Protein AF-A0A069DQA1-F1 (afdb_monomer_lite)

Foldseek 3Di:
DALLVLLLLLLVCLVVLVVVLLVLLVVLPVLLVQLLVLLVQLVVLVPDDPDPPVCCVVPVCVSVVSNVVSVVSNVVSLVSLVVSLVVLVVSLVVLVVSLVSNVVNVVVDPDDDPDDDPDDADPPVVSNVLSVVSSVVSVVLSVQLVVLSVPDDSNDPVSSVSNVVSSVVSSDDDVSSVVSSVNSVVSVD

pLDDT: mean 88.31, std 10.93, range [47.88, 97.69]

Sequence (189 aa):
ENLEKAFWNYFNYLPHHVSKWNQSVKEGFPYLRAFKNQVNQYKLVKRKKWSDEMLLKKFPDVESKLLEKIILGIEQEMFALRRIQNILATLNRELFQKHEALTKCANNALTLEFTSKGTILPPVWQLIELAENSKNYYAASYFQLEVALCSLKYEDQLTVIEVENTILEISKTNNEIKDILALTAFCRE

Secondary structure (DSSP, 8-state):
--HHHHHHHHHHHHHHHHHHHHHHHHHHHHHHHHHHHHHHHHHHHHH-----HHHHHH-TTHHHHHHHHHHHHHHHHHHHHHHHHHHHHHHHHHHHHHHHHHHHHHHH-S------SS--PPPHHHHHHHHHHHHHHHHHHHHHHHHHHHH--TT-HHHHHHHHHHHHHHHS--HHHHHHHHHTGGGG-

Organism: NCBI:txid65343

Radius of gyration: 23.83 Å; chains: 1; bounding box: 58×24×76 Å

InterPro domains:
  IPR029159 Ribosome biogenesis protein C1orf109-like [PF15011] (2-184)

Structure (mmCIF, N/CA/C/O backbone):
data_AF-A0A069DQA1-F1
#
_entry.id   AF-A0A069DQA1-F1
#
loop_
_atom_site.group_PDB
_atom_site.id
_atom_site.type_symbol
_atom_site.label_atom_id
_atom_site.label_alt_id
_atom_site.label_comp_id
_atom_site.label_asym_id
_atom_site.label_entity_id
_atom_site.label_seq_id
_atom_site.pdbx_PDB_ins_code
_atom_site.Cartn_x
_atom_site.Cartn_y
_atom_site.Cartn_z
_atom_site.occupancy
_atom_site.B_iso_or_equiv
_atom_site.auth_seq_id
_atom_site.auth_comp_id
_atom_site.auth_asym_id
_atom_site.auth_atom_id
_atom_site.pdbx_PDB_model_num
ATOM 1 N N . GLU A 1 1 ? 21.815 -8.550 -21.632 1.00 57.44 1 GLU A N 1
ATOM 2 C CA . GLU A 1 1 ? 20.463 -8.073 -21.999 1.00 57.44 1 GLU A CA 1
ATOM 3 C C . GLU A 1 1 ? 20.613 -6.766 -22.771 1.00 57.44 1 GLU A C 1
ATOM 5 O O . GLU A 1 1 ? 21.562 -6.049 -22.488 1.00 57.44 1 GLU A O 1
ATOM 10 N N . ASN A 1 2 ? 19.771 -6.492 -23.775 1.00 81.44 2 ASN A N 1
ATOM 11 C CA . ASN A 1 2 ? 19.787 -5.212 -24.503 1.00 81.44 2 ASN A CA 1
ATOM 12 C C . ASN A 1 2 ? 18.891 -4.197 -23.767 1.00 81.44 2 ASN A C 1
ATOM 14 O O . ASN A 1 2 ? 17.834 -4.577 -23.260 1.00 81.44 2 ASN A O 1
ATOM 18 N N . LEU A 1 3 ? 19.304 -2.929 -23.723 1.00 84.38 3 LEU A N 1
ATOM 19 C CA . LEU A 1 3 ? 18.612 -1.820 -23.063 1.00 84.38 3 LEU A CA 1
ATOM 20 C C . LEU A 1 3 ? 17.151 -1.680 -23.514 1.00 84.38 3 LEU A C 1
ATOM 22 O O . LEU A 1 3 ? 16.267 -1.516 -22.679 1.00 84.38 3 LEU A O 1
ATOM 26 N N . GLU A 1 4 ? 16.883 -1.827 -24.811 1.00 85.69 4 GLU A N 1
ATOM 27 C CA . GLU A 1 4 ? 15.522 -1.810 -25.365 1.00 85.69 4 GLU A CA 1
ATOM 28 C C . GLU A 1 4 ? 14.619 -2.854 -24.691 1.00 85.69 4 GLU A C 1
ATOM 30 O O . GLU A 1 4 ? 13.557 -2.526 -24.165 1.00 85.69 4 GLU A O 1
ATOM 35 N N . LYS A 1 5 ? 15.092 -4.102 -24.587 1.00 88.31 5 LYS A N 1
ATOM 36 C CA . LYS A 1 5 ? 14.366 -5.182 -23.906 1.00 88.31 5 LYS A CA 1
ATOM 37 C C . LYS A 1 5 ? 14.137 -4.866 -22.427 1.00 88.31 5 LYS A C 1
ATOM 39 O O . LYS A 1 5 ? 13.094 -5.221 -21.884 1.00 88.31 5 LYS A O 1
ATOM 44 N N . ALA A 1 6 ? 15.090 -4.210 -21.767 1.00 90.75 6 ALA A N 1
ATOM 45 C CA . ALA A 1 6 ? 14.944 -3.820 -20.368 1.00 90.75 6 ALA A CA 1
ATOM 46 C C . ALA A 1 6 ? 13.855 -2.746 -20.182 1.00 90.75 6 ALA A C 1
ATOM 48 O O . ALA A 1 6 ? 13.036 -2.866 -19.269 1.00 90.75 6 ALA A O 1
ATOM 49 N N . PHE A 1 7 ? 13.775 -1.763 -21.085 1.00 91.06 7 PHE A N 1
ATOM 50 C CA . PHE A 1 7 ? 12.676 -0.793 -21.102 1.00 91.06 7 PHE A CA 1
ATOM 51 C C . PHE A 1 7 ? 11.326 -1.448 -21.359 1.00 91.06 7 PHE A C 1
ATOM 53 O O . PHE A 1 7 ? 10.375 -1.170 -20.632 1.00 91.06 7 PHE A O 1
ATOM 60 N N . TRP A 1 8 ? 11.245 -2.351 -22.336 1.00 90.69 8 TRP A N 1
ATOM 61 C CA . TRP A 1 8 ? 10.010 -3.078 -22.629 1.00 90.69 8 TRP A CA 1
ATOM 62 C C . TRP A 1 8 ? 9.567 -3.895 -21.417 1.00 90.69 8 TRP A C 1
ATOM 64 O O . TRP A 1 8 ? 8.417 -3.813 -20.999 1.00 90.69 8 TRP A O 1
ATOM 74 N N . ASN A 1 9 ? 10.490 -4.618 -20.780 1.00 93.25 9 ASN A N 1
ATOM 75 C CA . ASN A 1 9 ? 10.204 -5.395 -19.575 1.00 93.25 9 ASN A CA 1
ATOM 76 C C . ASN A 1 9 ? 9.670 -4.532 -18.420 1.00 93.25 9 ASN A C 1
ATOM 78 O O . ASN A 1 9 ? 8.798 -4.986 -17.676 1.00 93.25 9 ASN A O 1
ATOM 82 N N . TYR A 1 10 ? 10.199 -3.318 -18.246 1.00 95.81 10 TYR A N 1
ATOM 83 C CA . TYR A 1 10 ? 9.761 -2.396 -17.202 1.00 95.81 10 TYR A CA 1
ATOM 84 C C . TYR A 1 10 ? 8.402 -1.766 -17.536 1.00 95.81 10 TYR A C 1
ATOM 86 O O . TYR A 1 10 ? 7.444 -1.907 -16.775 1.00 95.81 10 TYR A O 1
ATOM 94 N N . PHE A 1 11 ? 8.287 -1.118 -18.697 1.00 94.69 11 PHE A N 1
ATOM 95 C CA . PHE A 1 11 ? 7.092 -0.363 -19.078 1.00 94.69 11 PHE A CA 1
ATOM 96 C C . PHE A 1 11 ? 5.907 -1.243 -19.489 1.00 94.69 11 PHE A C 1
ATOM 98 O O . PHE A 1 11 ? 4.769 -0.810 -19.329 1.00 94.69 11 PHE A O 1
ATOM 105 N N . ASN A 1 12 ? 6.123 -2.498 -19.896 1.00 93.88 12 ASN A N 1
ATOM 106 C CA . ASN A 1 12 ? 5.024 -3.464 -20.047 1.00 93.88 12 ASN A CA 1
ATOM 107 C C . ASN A 1 12 ? 4.504 -3.974 -18.708 1.00 93.88 12 ASN A C 1
ATOM 109 O O . ASN A 1 12 ? 3.330 -4.322 -18.591 1.00 93.88 12 ASN A O 1
ATOM 113 N N . TYR A 1 13 ? 5.353 -3.996 -17.681 1.00 95.88 13 TYR A N 1
ATOM 114 C CA . TYR A 1 13 ? 4.943 -4.391 -16.340 1.00 95.88 13 TYR A CA 1
ATOM 115 C C . TYR A 1 13 ? 4.260 -3.257 -15.567 1.00 95.88 13 TYR A C 1
ATOM 117 O O . TYR A 1 13 ? 3.324 -3.513 -14.810 1.00 95.88 13 TYR A O 1
ATOM 125 N N . LEU A 1 14 ? 4.683 -2.005 -15.757 1.00 96.06 14 LEU A N 1
ATOM 126 C CA . LEU A 1 14 ? 4.174 -0.860 -14.998 1.00 96.06 14 LEU A CA 1
ATOM 127 C C . LEU A 1 14 ? 2.626 -0.746 -14.980 1.00 96.06 14 LEU A C 1
ATOM 129 O O . LEU A 1 14 ? 2.075 -0.576 -13.893 1.00 96.06 14 LEU A O 1
ATOM 133 N N . PRO A 1 15 ? 1.880 -0.916 -16.093 1.00 95.25 15 PRO A N 1
ATOM 134 C CA . PRO A 1 15 ? 0.414 -0.918 -16.063 1.00 95.25 15 PRO A CA 1
ATOM 135 C C . PRO A 1 15 ? -0.177 -2.023 -15.180 1.00 95.25 15 PRO A C 1
ATOM 137 O O . PRO A 1 15 ? -1.164 -1.796 -14.477 1.00 95.25 15 PRO A O 1
ATOM 140 N N . HIS A 1 16 ? 0.425 -3.218 -15.196 1.00 95.50 16 HIS A N 1
ATOM 141 C CA . HIS A 1 16 ? 0.008 -4.322 -14.333 1.00 95.50 16 HIS A CA 1
ATOM 142 C C . HIS A 1 16 ? 0.227 -3.970 -12.860 1.00 95.50 16 HIS A C 1
ATOM 144 O O . HIS A 1 16 ? -0.687 -4.142 -12.050 1.00 95.50 16 HIS A O 1
ATOM 150 N N . HIS A 1 17 ? 1.395 -3.409 -12.533 1.00 96.31 17 HIS A N 1
ATOM 151 C CA . HIS A 1 17 ? 1.699 -2.911 -11.194 1.00 96.31 17 HIS A CA 1
ATOM 152 C C . HIS A 1 17 ? 0.654 -1.884 -10.735 1.00 96.31 17 HIS A C 1
ATOM 154 O O . HIS A 1 17 ? 0.043 -2.069 -9.685 1.00 96.31 17 HIS A O 1
ATOM 160 N N . VAL A 1 18 ? 0.376 -0.857 -11.548 1.00 95.75 18 VAL A N 1
ATOM 161 C CA . VAL A 1 18 ? -0.603 0.204 -11.241 1.00 95.75 18 VAL A CA 1
ATOM 162 C C . VAL A 1 18 ? -1.995 -0.382 -11.000 1.00 95.75 18 VAL A C 1
ATOM 164 O O . VAL A 1 18 ? -2.652 -0.065 -10.007 1.00 95.75 18 VAL A O 1
ATOM 167 N N . SER A 1 19 ? -2.447 -1.269 -11.889 1.00 95.06 19 SER A N 1
ATOM 168 C CA . SER A 1 19 ? -3.753 -1.920 -11.773 1.00 95.06 19 SER A CA 1
ATOM 169 C C . SER A 1 19 ? -3.857 -2.735 -10.485 1.00 95.06 19 SER A C 1
ATOM 171 O O . SER A 1 19 ? -4.839 -2.614 -9.747 1.00 95.06 19 SER A O 1
ATOM 173 N N . LYS A 1 20 ? -2.844 -3.560 -10.189 1.00 96.06 20 LYS A N 1
ATOM 174 C CA . LYS A 1 20 ? -2.861 -4.434 -9.015 1.00 96.06 20 LYS A CA 1
ATOM 175 C C . LYS A 1 20 ? -2.718 -3.650 -7.714 1.00 96.06 20 LYS A C 1
ATOM 177 O O . LYS A 1 20 ? -3.383 -3.996 -6.736 1.00 96.06 20 LYS A O 1
ATOM 182 N N . TRP A 1 21 ? -1.920 -2.585 -7.712 1.00 96.31 21 TRP A N 1
ATOM 183 C CA . TRP A 1 21 ? -1.804 -1.642 -6.602 1.00 96.31 21 TRP A CA 1
ATOM 184 C C . TRP A 1 21 ? -3.168 -1.042 -6.259 1.00 96.31 21 TRP A C 1
ATOM 186 O O . TRP A 1 21 ? -3.676 -1.233 -5.154 1.00 96.31 21 TRP A O 1
ATOM 196 N N . ASN A 1 22 ? -3.813 -0.405 -7.241 1.00 94.81 22 ASN A N 1
ATOM 197 C CA . ASN A 1 22 ? -5.113 0.241 -7.067 1.00 94.81 22 ASN A CA 1
ATOM 198 C C . ASN A 1 22 ? -6.190 -0.748 -6.606 1.00 94.81 22 ASN A C 1
ATOM 200 O O . ASN A 1 22 ? -6.985 -0.434 -5.719 1.00 94.81 22 ASN A O 1
ATOM 204 N N . GLN A 1 23 ? -6.207 -1.954 -7.181 1.00 95.25 23 GLN A N 1
ATOM 205 C CA . GLN A 1 23 ? -7.113 -3.014 -6.751 1.00 95.25 23 GLN A CA 1
ATOM 206 C C . GLN A 1 23 ? -6.879 -3.387 -5.281 1.00 95.25 23 GLN A C 1
ATOM 208 O O . GLN A 1 23 ? -7.833 -3.427 -4.508 1.00 95.25 23 GLN A O 1
ATOM 213 N N . SER A 1 24 ? -5.626 -3.622 -4.887 1.00 95.38 24 SER A N 1
ATOM 214 C CA . SER A 1 24 ? -5.281 -4.067 -3.530 1.00 95.38 24 SER A CA 1
ATOM 215 C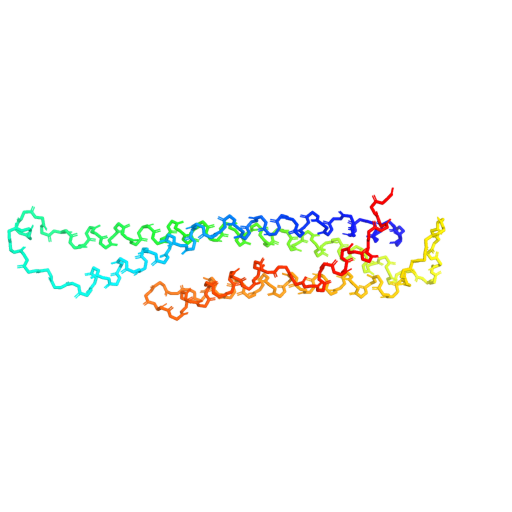 C . SER A 1 24 ? -5.606 -2.998 -2.482 1.00 95.38 24 SER A C 1
ATOM 217 O O . SER A 1 24 ? -6.151 -3.313 -1.427 1.00 95.38 24 SER A O 1
ATOM 219 N N . VAL A 1 25 ? -5.351 -1.721 -2.791 1.00 94.44 25 VAL A N 1
ATOM 220 C CA . VAL A 1 25 ? -5.757 -0.596 -1.932 1.00 94.44 25 VAL A CA 1
ATOM 221 C C . VAL A 1 25 ? -7.282 -0.525 -1.823 1.00 94.44 25 VAL A C 1
ATOM 223 O O . VAL A 1 25 ? -7.821 -0.374 -0.726 1.00 94.44 25 VAL A O 1
ATOM 226 N N . LYS A 1 26 ? -8.004 -0.707 -2.938 1.00 93.94 26 LYS A N 1
ATOM 227 C CA . LYS A 1 26 ? -9.473 -0.693 -2.948 1.00 93.94 26 LYS A CA 1
ATOM 228 C C . LYS A 1 26 ? -10.078 -1.824 -2.112 1.00 93.94 26 LYS A C 1
ATOM 230 O O . LYS A 1 26 ? -11.057 -1.600 -1.401 1.00 93.94 26 LYS A O 1
ATOM 235 N N . GLU A 1 27 ? -9.484 -3.012 -2.168 1.00 93.62 27 GLU A N 1
ATOM 236 C CA . GLU A 1 27 ? -9.843 -4.162 -1.327 1.00 93.62 27 GLU A CA 1
ATOM 237 C C . GLU A 1 27 ? -9.591 -3.899 0.170 1.00 93.62 27 GLU A C 1
ATOM 23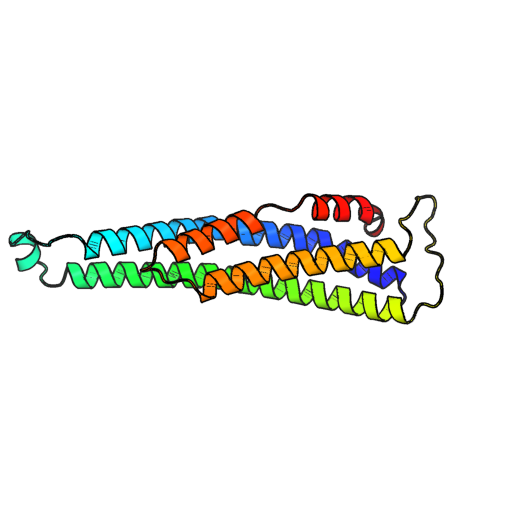9 O O . GLU A 1 27 ? -10.186 -4.565 1.013 1.00 93.62 27 GLU A O 1
ATOM 244 N N . GLY A 1 28 ? -8.775 -2.895 0.513 1.00 92.12 28 GLY A N 1
ATOM 245 C CA . GLY A 1 28 ? -8.509 -2.454 1.882 1.00 92.12 28 GLY A CA 1
ATOM 246 C C . GLY A 1 28 ? -9.578 -1.601 2.542 1.00 92.12 28 GLY A C 1
ATOM 247 O O . GLY A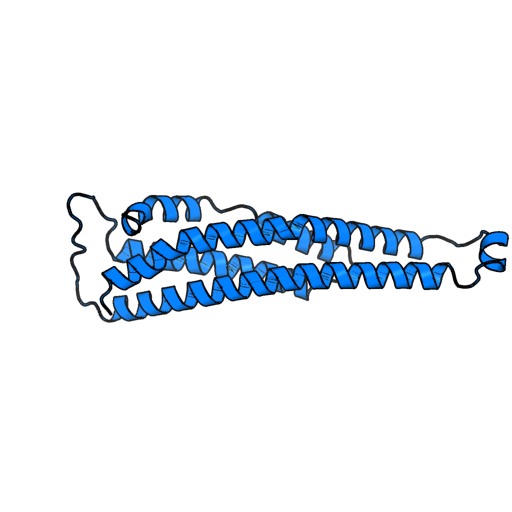 1 28 ? -9.712 -1.632 3.766 1.00 92.12 28 GLY A O 1
ATOM 248 N N . PHE A 1 29 ? -10.377 -0.868 1.765 1.00 92.94 29 PHE A N 1
ATOM 249 C CA . PHE A 1 29 ? -11.369 0.051 2.328 1.00 92.94 29 PHE A CA 1
ATOM 250 C C . PHE A 1 29 ? -12.408 -0.604 3.250 1.00 92.94 29 PHE A C 1
ATOM 252 O O . PHE A 1 29 ? -12.737 0.003 4.275 1.00 92.94 29 PHE A O 1
ATOM 259 N N . PRO A 1 30 ? -12.945 -1.804 2.950 1.00 94.31 30 PRO A N 1
ATOM 260 C CA . PRO A 1 30 ? -13.855 -2.489 3.862 1.00 94.31 30 PRO A CA 1
ATOM 261 C C . PRO A 1 30 ? -13.228 -2.755 5.234 1.00 94.31 30 PRO A C 1
ATOM 263 O O . PRO A 1 30 ? -13.861 -2.452 6.245 1.00 94.31 30 PRO A O 1
ATOM 266 N N . TYR A 1 31 ? -11.979 -3.231 5.269 1.00 93.88 31 TYR A N 1
ATOM 267 C CA . TYR A 1 31 ? -11.256 -3.524 6.511 1.00 93.88 31 TYR A CA 1
ATOM 268 C C . TYR A 1 31 ? -10.944 -2.250 7.298 1.00 93.88 31 TYR A C 1
ATOM 270 O O . TYR A 1 31 ? -11.148 -2.196 8.505 1.00 93.88 31 TYR A O 1
ATOM 278 N N . LEU A 1 32 ? -10.555 -1.168 6.616 1.00 92.12 32 LEU A N 1
ATOM 279 C CA . LEU A 1 32 ? -10.364 0.138 7.254 1.00 92.12 32 LEU A CA 1
ATOM 280 C C . LEU A 1 32 ? -11.661 0.651 7.904 1.00 92.12 32 LEU A C 1
ATOM 282 O O . LEU A 1 32 ? -11.654 1.146 9.034 1.00 92.12 32 LEU A O 1
ATOM 286 N N . ARG A 1 33 ? -12.799 0.519 7.210 1.00 93.81 33 ARG A N 1
ATOM 287 C CA . ARG A 1 33 ? -14.109 0.915 7.745 1.00 93.81 33 ARG A CA 1
ATOM 288 C C . ARG A 1 33 ? -14.501 0.062 8.952 1.00 93.81 33 ARG A C 1
ATOM 290 O O . ARG A 1 33 ? -14.978 0.606 9.949 1.00 93.81 33 ARG A O 1
ATOM 297 N N . ALA A 1 34 ? -14.311 -1.251 8.865 1.00 94.38 34 ALA A N 1
ATOM 298 C CA . ALA A 1 34 ? -14.595 -2.175 9.954 1.00 94.38 34 ALA A CA 1
ATOM 299 C C . ALA A 1 34 ? -13.700 -1.894 11.170 1.00 94.38 34 ALA A C 1
ATOM 301 O O . ALA A 1 34 ? -14.216 -1.738 12.275 1.00 94.38 34 ALA A O 1
ATOM 302 N N . PHE A 1 35 ? -12.400 -1.685 10.956 1.00 93.50 35 PHE A N 1
ATOM 303 C CA . PHE A 1 35 ? -11.445 -1.286 11.986 1.00 93.50 35 PHE A CA 1
ATOM 304 C C . PHE A 1 35 ? -11.898 -0.013 12.715 1.00 93.50 35 PHE A C 1
ATOM 306 O O . PHE A 1 35 ? -12.002 -0.001 13.941 1.00 93.50 35 PHE A O 1
ATOM 313 N N . LYS A 1 36 ? -12.272 1.042 11.976 1.00 92.88 36 LYS A N 1
ATOM 314 C CA . LYS A 1 36 ? -12.807 2.285 12.562 1.00 92.88 36 LYS A CA 1
ATOM 315 C C . LYS A 1 36 ? -14.053 2.040 13.413 1.00 92.88 36 LYS A C 1
ATOM 317 O O . LYS A 1 36 ? -14.190 2.617 14.493 1.00 92.88 36 LYS A O 1
ATOM 322 N N . ASN A 1 37 ? -14.958 1.183 12.946 1.00 94.19 37 ASN A N 1
ATOM 323 C CA . ASN A 1 37 ? -16.152 0.826 13.705 1.00 94.19 37 ASN A CA 1
ATOM 324 C C . ASN A 1 37 ? -15.796 0.105 15.009 1.00 94.19 37 ASN A C 1
ATOM 326 O O . ASN A 1 37 ? -16.347 0.458 16.050 1.00 94.19 37 ASN A O 1
ATOM 330 N N . GLN A 1 38 ? -14.857 -0.842 14.975 1.00 94.81 38 GLN A N 1
ATOM 331 C CA . GLN A 1 38 ? -14.391 -1.553 16.168 1.00 94.81 38 GLN A CA 1
ATOM 332 C C . GLN A 1 38 ? -13.723 -0.600 17.170 1.00 94.81 38 GLN A C 1
ATOM 334 O O . GLN A 1 38 ? -14.055 -0.613 18.353 1.00 94.81 38 GLN A O 1
ATOM 339 N N . VAL A 1 39 ? -12.870 0.315 16.699 1.00 93.44 39 VAL A N 1
ATOM 340 C CA . VAL A 1 39 ? -12.255 1.364 17.534 1.00 93.44 39 VAL A CA 1
ATOM 341 C C . VAL A 1 39 ? -13.310 2.239 18.216 1.00 93.44 39 VAL A C 1
ATOM 343 O O . VAL A 1 39 ? -13.203 2.555 19.404 1.00 93.44 39 VAL A O 1
ATOM 346 N N . ASN A 1 40 ? -14.354 2.631 17.486 1.00 92.25 40 ASN A N 1
ATOM 347 C CA . ASN A 1 40 ? -15.442 3.422 18.054 1.00 92.25 40 ASN A CA 1
ATOM 348 C C . ASN A 1 40 ? -16.229 2.629 19.105 1.00 92.25 40 ASN A C 1
ATOM 350 O O . ASN A 1 40 ? -16.531 3.170 20.169 1.00 92.25 40 ASN A O 1
ATOM 354 N N . GLN A 1 41 ? -16.518 1.351 18.847 1.00 92.75 41 GLN A N 1
ATOM 355 C CA . GLN A 1 41 ? -17.169 0.469 19.820 1.00 92.75 41 GLN A CA 1
ATOM 356 C C . GLN A 1 41 ? -16.324 0.314 21.086 1.00 92.75 41 GLN A C 1
ATOM 358 O O . GLN A 1 41 ? -16.857 0.469 22.182 1.00 92.75 41 GLN A O 1
ATOM 363 N N . TYR A 1 42 ? -15.011 0.114 20.948 1.00 93.12 42 TYR A N 1
ATOM 364 C CA . TYR A 1 42 ? -14.083 0.024 22.077 1.00 93.12 42 TYR A CA 1
ATOM 365 C C . TYR A 1 42 ? -14.174 1.266 22.972 1.00 93.12 42 TYR A C 1
ATOM 367 O O . TYR A 1 42 ? -14.382 1.164 24.183 1.00 93.12 42 TYR A O 1
ATOM 375 N N . LYS A 1 43 ? -14.115 2.460 22.367 1.00 90.25 43 LYS A N 1
ATOM 376 C CA . LYS A 1 43 ? -14.236 3.738 23.088 1.00 90.25 43 LYS A CA 1
ATOM 377 C C . LYS A 1 43 ? -15.587 3.895 23.782 1.00 90.25 43 LYS A C 1
ATOM 379 O O . LYS A 1 43 ? -15.634 4.392 24.906 1.00 90.25 43 LYS A O 1
ATOM 384 N N . LEU A 1 44 ? -16.680 3.507 23.124 1.00 90.12 44 LEU A N 1
ATOM 385 C CA . LEU A 1 44 ? -18.027 3.596 23.691 1.00 90.12 44 LEU A CA 1
ATOM 386 C C . LEU A 1 44 ? -18.191 2.669 24.893 1.00 90.12 44 LEU A C 1
ATOM 388 O O . LEU A 1 44 ? -18.717 3.098 25.919 1.00 90.12 44 LEU A O 1
ATOM 392 N N . VAL A 1 45 ? -17.707 1.432 24.783 1.00 89.75 45 VAL A N 1
ATOM 393 C CA . VAL A 1 45 ? -17.770 0.449 25.865 1.00 89.75 45 VAL A CA 1
ATOM 394 C C . VAL A 1 45 ? -16.939 0.904 27.061 1.00 89.75 45 VAL A C 1
ATOM 396 O O . VAL A 1 45 ? -17.477 0.948 28.161 1.00 89.75 45 VAL A O 1
ATOM 399 N N . LYS A 1 46 ? -15.696 1.360 26.850 1.00 86.94 46 LYS A N 1
ATOM 400 C CA . LYS A 1 46 ? -14.844 1.868 27.942 1.00 86.94 46 LYS A CA 1
ATOM 401 C C . LYS A 1 46 ? -15.402 3.101 28.656 1.00 86.94 46 LYS A C 1
ATOM 403 O O . LYS A 1 46 ? -15.105 3.320 29.824 1.00 86.94 46 LYS A O 1
ATOM 408 N N . ARG A 1 47 ? -16.143 3.962 27.952 1.00 86.19 47 ARG A N 1
ATOM 409 C CA . ARG A 1 47 ? -16.721 5.187 28.538 1.00 86.19 47 ARG A CA 1
ATOM 410 C C . ARG A 1 47 ? -18.045 4.934 29.250 1.00 86.19 47 ARG A C 1
ATOM 412 O O . ARG A 1 47 ? -18.476 5.776 30.040 1.00 86.19 47 ARG A O 1
ATOM 419 N N . LYS A 1 48 ? -18.725 3.830 28.939 1.00 84.50 48 LYS A N 1
ATOM 420 C CA . LYS A 1 48 ? -20.041 3.538 29.494 1.00 84.50 48 LYS A CA 1
ATOM 421 C C . LYS A 1 48 ? -19.904 3.161 30.965 1.00 84.50 48 LYS A C 1
ATOM 423 O O . LYS A 1 48 ? -19.187 2.236 31.318 1.00 84.50 48 LYS A O 1
ATOM 428 N N . LYS A 1 49 ? -20.651 3.854 31.826 1.00 78.38 49 LYS A N 1
ATOM 429 C CA . LYS A 1 49 ? -20.874 3.392 33.197 1.00 78.38 49 LYS A CA 1
ATOM 430 C C . LYS A 1 49 ? -21.907 2.272 33.156 1.00 78.38 49 LYS A C 1
ATOM 432 O O . LYS A 1 49 ? -23.060 2.503 32.789 1.00 78.38 49 LYS A O 1
ATOM 437 N N . TRP A 1 50 ? -21.486 1.061 33.490 1.00 78.81 50 TRP A N 1
ATOM 438 C CA . TRP A 1 50 ? -22.363 -0.096 33.599 1.00 78.81 50 TRP A CA 1
ATOM 439 C C . TRP A 1 50 ? -23.105 -0.019 34.935 1.00 78.81 50 TRP A C 1
ATOM 441 O O . TRP A 1 50 ? -22.538 -0.307 35.980 1.00 78.81 50 TRP A O 1
ATOM 451 N N . SER A 1 51 ? -24.349 0.458 34.909 1.00 75.50 51 SER A N 1
ATOM 452 C CA . SER A 1 51 ? -25.163 0.681 36.117 1.00 75.50 51 SER A CA 1
ATOM 453 C C . SER A 1 51 ? -26.448 -0.148 36.155 1.00 75.50 51 SER A C 1
ATOM 455 O O . SER A 1 51 ? -27.250 0.012 37.068 1.00 75.50 51 SER A O 1
ATOM 457 N N . ASP A 1 52 ? -26.682 -0.999 35.154 1.00 81.69 52 ASP A N 1
ATOM 458 C CA . ASP A 1 52 ? -27.834 -1.899 35.139 1.00 81.69 52 ASP A CA 1
ATOM 459 C C . ASP A 1 52 ? -27.547 -3.100 36.050 1.00 81.69 52 ASP A C 1
ATOM 461 O O . ASP A 1 52 ? -26.884 -4.063 35.658 1.00 81.69 52 ASP A O 1
ATOM 465 N N . GLU A 1 53 ? -28.020 -3.014 37.295 1.00 75.12 53 GLU A N 1
ATOM 466 C CA . GLU A 1 53 ? -27.820 -4.045 38.317 1.00 75.12 53 GLU A CA 1
ATOM 467 C C . GLU A 1 53 ? -28.425 -5.397 37.923 1.00 75.12 53 GLU A C 1
ATOM 469 O O . GLU A 1 53 ? -27.860 -6.438 38.259 1.00 75.12 53 GLU A O 1
ATOM 474 N N . MET A 1 54 ? -29.543 -5.418 37.184 1.00 72.31 54 MET A N 1
ATOM 475 C CA . MET A 1 54 ? -30.141 -6.675 36.725 1.00 72.31 54 MET A CA 1
ATOM 476 C C . MET A 1 54 ? -29.281 -7.341 35.652 1.00 72.31 54 MET A C 1
ATOM 478 O O . MET A 1 54 ? -29.075 -8.559 35.698 1.00 72.31 54 MET A O 1
ATOM 482 N N . LEU A 1 55 ? -28.748 -6.555 34.714 1.00 81.25 55 LEU A N 1
ATOM 483 C CA . LEU A 1 55 ? -27.823 -7.045 33.698 1.00 81.25 55 LEU A CA 1
ATOM 484 C C . LEU A 1 55 ? -26.532 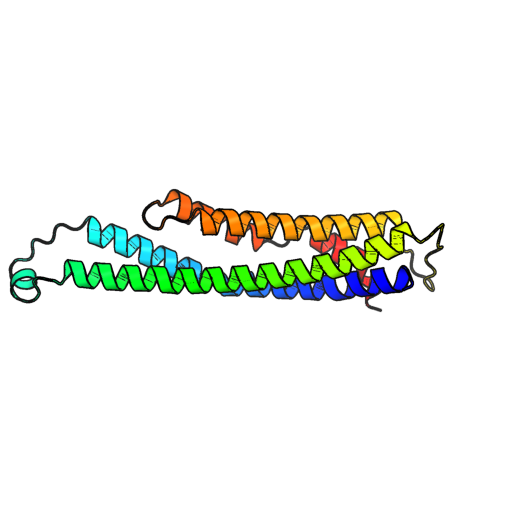-7.567 34.336 1.00 81.25 55 LEU A C 1
ATOM 486 O O . LEU A 1 55 ? -26.118 -8.681 34.029 1.00 81.25 55 LEU A O 1
ATOM 490 N N . LEU A 1 56 ? -25.933 -6.801 35.251 1.00 84.12 56 LEU A N 1
ATOM 491 C CA . LEU A 1 56 ? -24.673 -7.158 35.908 1.00 84.12 56 LEU A CA 1
ATOM 492 C C . LEU A 1 56 ? -24.818 -8.350 36.857 1.00 84.12 56 LEU A C 1
ATOM 494 O O . LEU A 1 56 ? -23.914 -9.174 36.951 1.00 84.12 56 LEU A O 1
ATOM 498 N N . LYS A 1 57 ? -25.972 -8.512 37.512 1.00 84.62 57 LYS A N 1
ATOM 499 C CA . LYS A 1 57 ? -26.249 -9.702 38.328 1.00 84.62 57 LYS A CA 1
ATOM 500 C C . LYS A 1 57 ? -26.362 -10.969 37.479 1.00 84.62 57 LYS A C 1
ATOM 502 O O . LYS A 1 57 ? -25.961 -12.041 37.925 1.00 84.62 57 LYS A O 1
ATOM 507 N N . LYS A 1 58 ? -26.927 -10.865 36.271 1.00 88.94 58 LYS A N 1
ATOM 508 C CA . LYS A 1 58 ? -27.108 -12.003 35.355 1.00 88.94 58 LYS A CA 1
ATOM 509 C C . LYS A 1 58 ? -25.855 -12.299 34.523 1.00 88.94 58 LYS A C 1
ATOM 511 O O . LYS A 1 58 ? -25.607 -13.456 34.196 1.00 88.94 58 LYS A O 1
ATOM 516 N N . PHE A 1 59 ? -25.079 -11.268 34.200 1.00 88.25 59 PHE A N 1
ATOM 517 C CA . PHE A 1 59 ? -23.873 -11.327 33.378 1.00 88.25 59 PHE A CA 1
ATOM 518 C C . PHE A 1 59 ? -22.773 -10.448 33.997 1.00 88.25 59 PHE A C 1
ATOM 520 O O . PHE A 1 59 ? -22.524 -9.337 33.521 1.00 88.25 59 PHE A O 1
ATOM 527 N N . PRO A 1 60 ? -22.110 -10.926 35.063 1.00 86.44 60 PRO A N 1
ATOM 528 C CA . PRO A 1 60 ? -21.128 -10.133 35.808 1.00 86.44 60 PRO A CA 1
ATOM 529 C C . PRO A 1 60 ? -19.879 -9.777 34.991 1.00 86.44 60 PRO A C 1
ATOM 531 O O . PRO A 1 60 ? -19.179 -8.826 35.316 1.00 86.44 60 PRO A O 1
ATOM 534 N N . ASP A 1 61 ? -19.610 -10.512 33.913 1.00 90.12 61 ASP A N 1
ATOM 535 C CA . ASP A 1 61 ? -18.450 -10.354 33.037 1.00 90.12 61 ASP A CA 1
ATOM 536 C C . ASP A 1 61 ? -18.791 -9.736 31.669 1.00 90.12 61 ASP A C 1
ATOM 538 O O . ASP A 1 61 ? -17.957 -9.748 30.761 1.00 90.12 61 ASP A O 1
ATOM 542 N N . VAL A 1 62 ? -20.001 -9.183 31.509 1.00 89.06 62 VAL A N 1
ATOM 543 C CA . VAL A 1 62 ? -20.497 -8.661 30.223 1.00 89.06 62 VAL A CA 1
ATOM 544 C C . VAL A 1 62 ? -19.585 -7.591 29.623 1.00 89.06 62 VAL A C 1
ATOM 546 O O . VAL A 1 62 ? -19.339 -7.608 28.419 1.00 89.06 62 VAL A O 1
ATOM 549 N N . GLU A 1 63 ? -19.053 -6.691 30.451 1.00 88.75 63 GLU A N 1
ATOM 550 C CA . GLU A 1 63 ? -18.140 -5.638 30.008 1.00 88.75 63 GLU A CA 1
ATOM 551 C C . GLU A 1 63 ? -16.828 -6.232 29.490 1.00 88.75 63 GLU A C 1
ATOM 553 O O . GLU A 1 63 ? -16.427 -5.944 28.363 1.00 88.75 63 GLU A O 1
ATOM 558 N N . SER A 1 64 ? -16.200 -7.102 30.286 1.00 89.69 64 SER A N 1
ATOM 559 C CA . SER A 1 64 ? -14.930 -7.745 29.940 1.00 89.69 64 SER A CA 1
ATOM 560 C C . SER A 1 64 ? -15.049 -8.554 28.646 1.00 89.69 64 SER A C 1
ATOM 562 O O . SER A 1 64 ? -14.287 -8.339 27.706 1.00 89.69 64 SER A O 1
ATOM 564 N N . LYS A 1 65 ? -16.082 -9.402 28.538 1.00 92.50 65 LYS A N 1
ATOM 565 C CA . LYS A 1 65 ? -16.337 -10.213 27.337 1.00 92.50 65 LYS A CA 1
ATOM 566 C C . LYS A 1 65 ? -16.632 -9.368 26.101 1.00 92.50 65 LYS A C 1
ATOM 568 O O . LYS A 1 65 ? -16.254 -9.737 24.990 1.00 92.50 65 LYS A O 1
ATOM 573 N N . LEU A 1 66 ? -17.332 -8.244 26.266 1.00 92.31 66 LEU A N 1
ATOM 574 C CA . LEU A 1 66 ? -17.613 -7.338 25.157 1.00 92.31 66 LEU A CA 1
ATOM 575 C C . LEU A 1 66 ? -16.338 -6.635 24.682 1.00 92.31 66 LEU A C 1
ATOM 577 O O . LEU A 1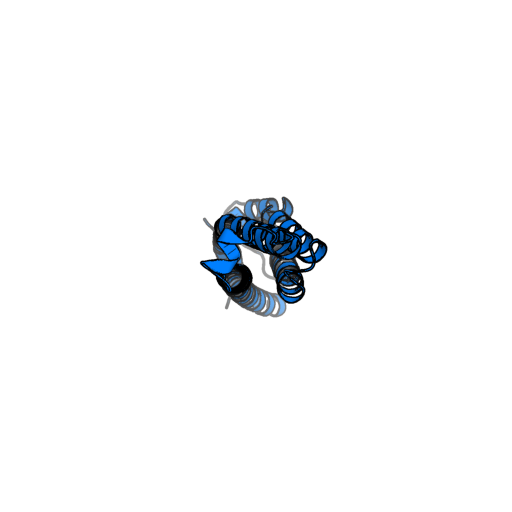 66 ? -16.107 -6.563 23.477 1.00 92.31 66 LEU A O 1
ATOM 581 N N . LEU A 1 67 ? -15.506 -6.157 25.611 1.00 93.00 67 LEU A N 1
ATOM 582 C CA . LEU A 1 67 ? -14.209 -5.559 25.297 1.00 93.00 67 LEU A CA 1
ATOM 583 C C . LEU A 1 67 ? -13.294 -6.555 24.586 1.00 93.00 67 LEU A C 1
ATOM 585 O O . LEU A 1 67 ? -12.742 -6.219 23.543 1.00 93.00 67 LEU A O 1
ATOM 589 N N . GLU A 1 68 ? -13.190 -7.780 25.097 1.00 95.06 68 GLU A N 1
ATOM 590 C CA . GLU A 1 68 ? -12.396 -8.848 24.488 1.00 95.06 68 GLU A CA 1
ATOM 591 C C . GLU A 1 68 ? -12.845 -9.126 23.048 1.00 95.06 68 GLU A C 1
ATOM 593 O O . GLU A 1 68 ? -12.032 -9.127 22.125 1.00 95.06 68 GLU A O 1
ATOM 598 N N . LYS A 1 69 ? -14.157 -9.259 22.819 1.00 96.12 69 LYS A N 1
ATOM 599 C CA . LYS A 1 69 ? -14.707 -9.458 21.473 1.00 96.12 69 LYS A CA 1
ATOM 600 C C . LYS A 1 69 ? -14.366 -8.309 20.521 1.00 96.12 69 LYS A C 1
ATOM 602 O O . LYS A 1 69 ? -14.084 -8.555 19.349 1.00 96.12 69 LYS A O 1
ATOM 607 N N . ILE A 1 70 ? -14.416 -7.067 21.002 1.00 95.62 70 ILE A N 1
ATOM 608 C CA . ILE A 1 70 ? -14.064 -5.894 20.197 1.00 95.62 70 ILE A CA 1
ATOM 609 C C . ILE A 1 70 ? -12.567 -5.900 19.876 1.00 95.62 70 ILE A C 1
ATOM 611 O O . ILE A 1 70 ? -12.208 -5.681 18.723 1.00 95.62 70 ILE A O 1
ATOM 615 N N . ILE A 1 71 ? -11.702 -6.193 20.853 1.00 94.69 71 ILE A N 1
ATOM 616 C CA . ILE A 1 71 ? -10.246 -6.274 20.658 1.00 94.69 71 ILE A CA 1
ATOM 617 C C . ILE A 1 71 ? -9.902 -7.338 19.611 1.00 94.69 71 ILE A C 1
ATOM 619 O O . ILE A 1 71 ? -9.185 -7.036 18.662 1.00 94.69 71 ILE A O 1
ATOM 623 N N . LEU A 1 72 ? -10.490 -8.533 19.704 1.00 96.25 72 LEU A N 1
ATOM 624 C CA . LEU A 1 72 ? -10.319 -9.579 18.689 1.00 96.25 72 LEU A CA 1
ATOM 625 C C . LEU A 1 72 ? -10.765 -9.104 17.298 1.00 96.25 72 LEU A C 1
ATOM 627 O O . LEU A 1 72 ? -10.114 -9.400 16.298 1.00 96.25 72 LEU A O 1
ATOM 631 N N . GLY A 1 73 ? -11.854 -8.334 17.224 1.00 96.69 73 GLY A N 1
ATOM 632 C CA . GLY A 1 73 ? -12.284 -7.685 15.988 1.00 96.69 73 GLY A CA 1
ATOM 633 C C . GLY A 1 73 ? -11.234 -6.710 15.449 1.00 96.69 73 GLY A C 1
ATOM 634 O O . GLY A 1 73 ? -10.883 -6.781 14.277 1.00 96.69 73 GLY A O 1
ATOM 635 N N . ILE A 1 74 ? -10.684 -5.833 16.295 1.00 94.75 74 ILE A N 1
ATOM 636 C CA . ILE A 1 74 ? -9.607 -4.898 15.924 1.00 94.75 74 ILE A CA 1
ATOM 637 C C . ILE A 1 74 ? -8.401 -5.659 15.356 1.00 94.75 74 ILE A C 1
ATOM 639 O O . ILE A 1 74 ? -7.892 -5.292 14.297 1.00 94.75 74 ILE A O 1
ATOM 643 N N . GLU A 1 75 ? -7.968 -6.728 16.023 1.00 94.31 75 GLU A N 1
ATOM 644 C CA . GLU A 1 75 ? -6.832 -7.552 15.596 1.00 94.31 75 GLU A CA 1
ATOM 645 C C . GLU A 1 75 ? -7.071 -8.216 14.235 1.00 94.31 75 GLU A C 1
ATOM 647 O O . GLU A 1 75 ? -6.180 -8.211 13.382 1.00 94.31 75 GLU A O 1
ATOM 652 N N . GLN A 1 76 ? -8.280 -8.732 13.993 1.00 96.19 76 GLN A N 1
ATOM 653 C CA . GLN A 1 76 ? -8.661 -9.324 12.706 1.00 96.19 76 GLN A CA 1
ATOM 654 C C . GLN A 1 76 ? -8.592 -8.305 11.564 1.00 96.19 76 GLN A C 1
ATOM 656 O O . GLN A 1 76 ? -8.015 -8.591 10.510 1.00 96.19 76 GLN A O 1
ATOM 661 N N . GLU A 1 77 ? -9.127 -7.101 11.774 1.00 95.00 77 GLU A N 1
ATOM 662 C CA . GLU A 1 77 ? -9.084 -6.048 10.757 1.00 95.00 77 GLU A CA 1
ATOM 663 C C . GLU A 1 77 ? -7.649 -5.546 10.523 1.00 95.00 77 GLU A C 1
ATOM 665 O O . GLU A 1 77 ? -7.233 -5.344 9.379 1.00 95.00 77 GLU A O 1
ATOM 670 N N . MET A 1 78 ? -6.840 -5.417 11.583 1.00 92.56 78 MET A N 1
ATOM 671 C CA . MET A 1 78 ? -5.415 -5.088 11.461 1.00 92.56 78 MET A CA 1
ATOM 672 C C . MET A 1 78 ? -4.640 -6.148 10.680 1.00 92.56 78 MET A C 1
ATOM 674 O O . MET A 1 78 ? -3.788 -5.810 9.855 1.00 92.56 78 MET A O 1
ATOM 678 N N . PHE A 1 79 ? -4.928 -7.428 10.914 1.00 94.44 79 PHE A N 1
ATOM 679 C CA . PHE A 1 79 ? -4.316 -8.520 10.168 1.00 94.44 79 PHE A CA 1
ATOM 680 C C . PHE A 1 79 ? -4.652 -8.431 8.673 1.00 94.44 79 PHE A C 1
ATOM 682 O O . PHE A 1 79 ? -3.769 -8.578 7.824 1.00 94.44 79 PHE A O 1
ATOM 689 N N . ALA A 1 80 ? -5.905 -8.115 8.335 1.00 94.25 80 ALA A N 1
ATOM 690 C CA . ALA A 1 80 ? -6.320 -7.912 6.952 1.00 94.25 80 ALA A CA 1
ATOM 691 C C . ALA A 1 80 ? -5.612 -6.712 6.291 1.00 94.25 80 ALA A C 1
ATOM 693 O O . ALA A 1 80 ? -5.144 -6.830 5.155 1.00 94.25 80 ALA A O 1
ATOM 694 N N . LEU A 1 81 ? -5.455 -5.591 7.006 1.00 93.25 81 LEU A N 1
ATOM 695 C CA . LEU A 1 81 ? -4.701 -4.424 6.528 1.00 93.25 81 LEU A CA 1
ATOM 696 C C . LEU A 1 81 ? -3.215 -4.749 6.300 1.00 93.25 81 LEU A C 1
ATOM 698 O O . LEU A 1 81 ? -2.661 -4.402 5.257 1.00 93.25 81 LEU A O 1
ATOM 702 N N . ARG A 1 82 ? -2.579 -5.496 7.213 1.00 93.94 82 ARG A N 1
ATOM 703 C CA . ARG A 1 82 ? -1.193 -5.974 7.043 1.00 93.94 82 ARG A CA 1
ATOM 704 C C . ARG A 1 82 ? -1.040 -6.916 5.853 1.00 93.94 82 ARG A C 1
ATOM 706 O O . ARG A 1 82 ? -0.026 -6.883 5.161 1.00 93.94 82 ARG A O 1
ATOM 713 N N . ARG A 1 83 ? -2.050 -7.739 5.558 1.00 94.81 83 ARG A N 1
ATOM 714 C CA . ARG A 1 83 ? -2.041 -8.578 4.351 1.00 94.81 83 ARG A CA 1
ATOM 715 C C . ARG A 1 83 ? -1.971 -7.726 3.083 1.00 94.81 83 ARG A C 1
ATOM 717 O O . ARG A 1 83 ? -1.223 -8.069 2.174 1.00 94.81 83 ARG A O 1
ATOM 724 N N . ILE A 1 84 ? -2.708 -6.617 3.032 1.00 94.06 84 ILE A N 1
ATOM 725 C CA . ILE A 1 84 ? -2.655 -5.680 1.901 1.00 94.06 84 ILE A CA 1
ATOM 726 C C . ILE A 1 84 ? -1.280 -5.027 1.816 1.00 94.06 84 ILE A C 1
ATOM 728 O O . ILE A 1 84 ? -0.680 -5.038 0.746 1.00 94.06 84 ILE A O 1
ATOM 732 N N . GLN A 1 85 ? -0.735 -4.555 2.939 1.00 94.88 85 GLN A N 1
ATOM 733 C CA . GLN A 1 85 ? 0.629 -4.024 2.997 1.00 94.88 85 GLN A CA 1
ATOM 734 C C . GLN A 1 85 ? 1.655 -5.015 2.420 1.00 94.88 85 GLN A C 1
ATOM 736 O O . GLN A 1 85 ? 2.472 -4.629 1.590 1.00 94.88 85 GLN A O 1
ATOM 741 N N . ASN A 1 86 ? 1.577 -6.301 2.776 1.00 96.25 86 ASN A N 1
ATOM 742 C CA . ASN A 1 86 ? 2.478 -7.336 2.254 1.00 96.25 86 ASN A CA 1
ATOM 743 C C . ASN A 1 86 ? 2.347 -7.544 0.734 1.00 96.25 86 ASN A C 1
ATOM 745 O O . ASN A 1 86 ? 3.341 -7.793 0.044 1.00 96.25 86 ASN A O 1
ATOM 749 N N . ILE A 1 87 ? 1.129 -7.433 0.195 1.00 96.50 87 ILE A N 1
ATOM 750 C CA . ILE A 1 87 ? 0.895 -7.477 -1.255 1.00 96.50 87 ILE A CA 1
ATOM 751 C C . ILE A 1 87 ? 1.587 -6.284 -1.924 1.00 96.50 87 ILE A C 1
ATOM 753 O O . ILE A 1 87 ? 2.322 -6.472 -2.893 1.00 96.50 87 ILE A O 1
ATOM 757 N N . LEU A 1 88 ? 1.418 -5.076 -1.380 1.00 96.56 88 LEU A N 1
ATOM 758 C CA . LEU A 1 88 ? 2.055 -3.865 -1.906 1.00 96.56 88 LEU A CA 1
ATOM 759 C C . LEU A 1 88 ? 3.588 -3.926 -1.807 1.00 96.56 88 LEU A C 1
ATOM 761 O O . LEU A 1 88 ? 4.276 -3.568 -2.760 1.00 96.56 88 LEU A O 1
ATOM 765 N N . ALA A 1 89 ? 4.131 -4.472 -0.715 1.00 96.88 89 ALA A N 1
ATOM 766 C CA . ALA A 1 89 ? 5.567 -4.712 -0.559 1.00 96.88 89 ALA A CA 1
ATOM 767 C C . ALA A 1 89 ? 6.113 -5.629 -1.667 1.00 96.88 89 ALA A C 1
ATOM 769 O O . ALA A 1 89 ? 7.170 -5.375 -2.246 1.00 96.88 89 ALA A O 1
ATOM 770 N N . THR A 1 90 ? 5.366 -6.688 -1.995 1.00 97.69 90 THR A N 1
ATOM 771 C CA . THR A 1 90 ? 5.731 -7.631 -3.060 1.00 97.69 90 THR A CA 1
ATOM 772 C C . THR A 1 90 ? 5.724 -6.950 -4.428 1.00 97.69 90 THR A C 1
ATOM 774 O O . THR A 1 90 ? 6.683 -7.104 -5.186 1.00 97.69 90 THR A O 1
ATOM 777 N N . LEU A 1 91 ? 4.689 -6.152 -4.718 1.00 96.88 91 LEU A N 1
ATOM 778 C CA . LEU A 1 91 ? 4.592 -5.369 -5.954 1.00 96.88 91 LEU A CA 1
ATOM 779 C C . LEU A 1 91 ? 5.758 -4.387 -6.104 1.00 96.88 91 LEU A C 1
ATOM 781 O O . LEU A 1 91 ? 6.323 -4.277 -7.195 1.00 96.88 91 LEU A O 1
ATOM 785 N N . ASN A 1 92 ? 6.136 -3.708 -5.017 1.00 96.31 92 ASN A N 1
ATOM 786 C CA . ASN A 1 92 ? 7.283 -2.805 -4.993 1.00 96.31 92 ASN A CA 1
ATOM 787 C C . ASN A 1 92 ? 8.590 -3.538 -5.250 1.00 96.31 92 ASN A C 1
ATOM 789 O O . ASN A 1 92 ? 9.379 -3.100 -6.081 1.00 96.31 92 ASN A O 1
ATOM 793 N N . ARG A 1 93 ? 8.809 -4.680 -4.594 1.00 97.31 93 ARG A N 1
ATOM 794 C CA . ARG A 1 93 ? 10.017 -5.480 -4.812 1.00 97.31 93 ARG A CA 1
ATOM 795 C C . ARG A 1 93 ? 10.165 -5.888 -6.277 1.00 97.31 93 ARG A C 1
ATOM 797 O O . ARG A 1 93 ? 11.259 -5.788 -6.823 1.00 97.31 93 ARG A O 1
ATOM 804 N N . GLU A 1 94 ? 9.083 -6.318 -6.920 1.00 97.25 94 GLU A N 1
ATOM 805 C CA . GLU A 1 94 ? 9.116 -6.693 -8.337 1.00 97.25 94 GLU A CA 1
ATOM 806 C C . GLU A 1 94 ? 9.384 -5.487 -9.255 1.00 97.25 94 GLU A C 1
ATOM 808 O O . GLU A 1 94 ? 10.193 -5.584 -10.181 1.00 97.25 94 GLU A O 1
ATOM 813 N N . LEU A 1 95 ? 8.769 -4.330 -8.977 1.00 97.19 95 LEU A N 1
ATOM 814 C CA . LEU A 1 95 ? 9.040 -3.095 -9.721 1.00 97.19 95 LEU A CA 1
ATOM 815 C C . LEU A 1 95 ? 10.513 -2.673 -9.587 1.00 97.19 95 LEU A C 1
ATOM 817 O O . LEU A 1 95 ? 11.146 -2.321 -10.581 1.00 97.19 95 LEU A O 1
ATOM 821 N N . PHE A 1 96 ? 11.075 -2.771 -8.379 1.00 96.94 96 PHE A N 1
ATOM 822 C CA . PHE A 1 96 ? 12.481 -2.476 -8.096 1.00 96.94 96 PHE A CA 1
ATOM 823 C C . PHE A 1 96 ? 13.429 -3.408 -8.846 1.00 96.94 96 PHE A C 1
ATOM 825 O O . PHE A 1 96 ? 14.392 -2.934 -9.438 1.00 96.94 96 PHE A O 1
ATOM 832 N N . GLN A 1 97 ? 13.148 -4.712 -8.876 1.00 96.75 97 GLN A N 1
ATOM 833 C CA . GLN A 1 97 ? 13.968 -5.677 -9.615 1.00 96.75 97 GLN A CA 1
ATOM 834 C C . GLN A 1 97 ? 14.008 -5.360 -11.114 1.00 96.75 97 GLN A C 1
ATOM 836 O O . GLN A 1 97 ? 15.072 -5.392 -11.734 1.00 96.75 97 GLN A O 1
ATOM 841 N N . LYS A 1 98 ? 12.858 -5.009 -11.702 1.00 95.69 98 LYS A N 1
ATOM 842 C CA . LYS A 1 98 ? 12.780 -4.610 -13.116 1.00 95.69 98 LYS A CA 1
ATOM 843 C C . LYS A 1 98 ? 13.507 -3.290 -13.367 1.00 95.69 98 LYS A C 1
ATOM 845 O O . LYS A 1 98 ? 14.199 -3.169 -14.374 1.00 95.69 98 LYS A O 1
ATOM 850 N N . HIS A 1 99 ? 13.389 -2.333 -12.447 1.00 96.44 99 HIS A N 1
ATOM 851 C CA . HIS A 1 99 ? 14.132 -1.079 -12.515 1.00 96.44 99 HIS A CA 1
ATOM 852 C C . HIS A 1 99 ? 15.646 -1.314 -12.444 1.00 96.44 99 HIS A C 1
ATOM 854 O O . HIS A 1 99 ? 16.392 -0.780 -13.251 1.00 96.44 99 HIS A O 1
ATOM 860 N N . GLU A 1 100 ? 16.116 -2.152 -11.520 1.00 94.44 100 GLU A N 1
ATOM 861 C CA . GLU A 1 100 ? 17.539 -2.459 -11.359 1.00 94.44 100 GLU A CA 1
ATOM 862 C C . GLU A 1 100 ? 18.129 -3.105 -12.622 1.00 94.44 100 GLU A C 1
ATOM 864 O O . GLU A 1 100 ? 19.231 -2.750 -13.045 1.00 94.44 100 GLU A O 1
ATOM 869 N N . ALA A 1 101 ? 17.388 -4.015 -13.263 1.00 93.06 101 ALA A N 1
ATOM 870 C CA . ALA A 1 101 ? 17.781 -4.598 -14.546 1.00 93.06 101 ALA A CA 1
ATOM 871 C C . ALA A 1 101 ? 17.902 -3.531 -15.651 1.00 93.06 101 ALA A C 1
ATOM 873 O O . ALA A 1 101 ? 18.873 -3.536 -16.414 1.00 93.06 101 ALA A O 1
ATOM 874 N N . LEU A 1 102 ? 16.962 -2.580 -15.698 1.00 92.38 102 LEU A N 1
ATOM 875 C CA . LEU A 1 102 ? 17.007 -1.425 -16.599 1.00 92.38 102 LEU A CA 1
ATOM 876 C C . LEU A 1 102 ? 18.236 -0.554 -16.322 1.00 92.38 102 LEU A C 1
ATOM 878 O O . LEU A 1 102 ? 19.010 -0.307 -17.245 1.00 92.38 102 LEU A O 1
ATOM 882 N N . THR A 1 103 ? 18.476 -0.152 -15.071 1.00 90.06 103 THR A N 1
ATOM 883 C CA . THR A 1 103 ? 19.632 0.677 -14.690 1.00 90.06 103 THR A CA 1
ATOM 884 C C . THR A 1 103 ? 20.959 -0.001 -15.040 1.00 90.06 103 THR A C 1
ATOM 886 O O . THR A 1 103 ? 21.858 0.641 -15.580 1.00 90.06 103 THR A O 1
ATOM 889 N N . LYS A 1 104 ? 21.082 -1.316 -14.803 1.00 90.00 104 LYS A N 1
ATOM 890 C CA . LYS A 1 104 ? 22.271 -2.096 -15.190 1.00 90.00 104 LYS A CA 1
ATOM 891 C C . LYS A 1 104 ? 22.514 -2.056 -16.698 1.00 90.00 104 LYS A C 1
ATOM 893 O O . LYS A 1 104 ? 23.655 -1.904 -17.122 1.00 90.00 104 LYS A O 1
ATOM 898 N N . CYS A 1 105 ? 21.464 -2.178 -17.508 1.00 87.69 105 CYS A N 1
ATOM 899 C CA . CYS A 1 105 ? 21.592 -2.087 -18.962 1.00 87.69 105 CYS A CA 1
ATOM 900 C C . CYS A 1 105 ? 21.918 -0.659 -19.422 1.00 87.69 105 CYS A C 1
ATOM 902 O O . CYS A 1 105 ? 22.740 -0.491 -20.318 1.00 87.69 105 CYS A O 1
ATOM 904 N N . ALA A 1 106 ? 21.318 0.356 -18.796 1.00 84.88 106 ALA A N 1
ATOM 905 C CA . ALA A 1 106 ? 21.520 1.760 -19.143 1.00 84.88 106 ALA A CA 1
ATOM 906 C C . ALA A 1 106 ? 22.963 2.217 -18.886 1.00 84.88 106 ALA A C 1
ATOM 908 O O . ALA A 1 106 ? 23.564 2.851 -19.746 1.00 84.88 106 ALA A O 1
ATOM 909 N N . ASN A 1 107 ? 23.552 1.820 -17.754 1.00 79.62 107 ASN A N 1
ATOM 910 C CA . ASN A 1 107 ? 24.935 2.167 -17.409 1.00 79.62 107 ASN A CA 1
ATOM 911 C C . ASN A 1 107 ? 25.976 1.523 -18.341 1.00 79.62 107 ASN A C 1
ATOM 913 O O . ASN A 1 107 ? 27.077 2.046 -18.485 1.00 79.62 107 ASN A O 1
ATOM 917 N N . ASN A 1 108 ? 25.634 0.397 -18.974 1.00 73.31 108 ASN A N 1
ATOM 918 C CA . ASN A 1 108 ? 26.518 -0.325 -19.892 1.00 73.31 108 ASN A CA 1
ATOM 919 C C . ASN A 1 108 ? 26.338 0.099 -21.361 1.00 73.31 108 ASN A C 1
ATOM 921 O O . ASN A 1 108 ? 27.135 -0.290 -22.216 1.00 73.31 108 ASN A O 1
ATOM 925 N N . ALA A 1 109 ? 25.293 0.869 -21.674 1.00 64.62 109 ALA A N 1
ATOM 926 C CA . ALA A 1 109 ? 24.978 1.305 -23.026 1.00 64.62 109 ALA A CA 1
ATOM 927 C C . ALA A 1 109 ? 25.677 2.636 -23.349 1.00 64.62 109 ALA A C 1
ATOM 929 O O . ALA A 1 109 ? 25.128 3.718 -23.150 1.00 64.62 109 ALA A O 1
ATOM 930 N N . LEU A 1 110 ? 26.892 2.559 -23.895 1.00 52.94 110 LEU A N 1
ATOM 931 C CA . LEU A 1 110 ? 27.525 3.683 -24.589 1.00 52.94 110 LEU A CA 1
ATOM 932 C C . LEU A 1 110 ? 26.743 3.946 -25.886 1.00 52.94 110 LEU A C 1
ATOM 934 O O . LEU A 1 110 ? 26.944 3.253 -26.877 1.00 52.94 110 LEU A O 1
ATOM 938 N N . THR A 1 111 ? 25.839 4.932 -25.859 1.00 54.47 111 THR A N 1
ATOM 939 C CA . THR A 1 111 ? 25.110 5.488 -27.020 1.00 54.47 111 THR A CA 1
ATOM 940 C C . THR A 1 111 ? 24.355 4.466 -27.881 1.00 54.47 111 THR A C 1
ATOM 942 O O . THR A 1 111 ? 24.898 3.904 -28.826 1.00 54.47 111 THR A O 1
ATOM 945 N N . LEU A 1 112 ? 23.062 4.279 -27.603 1.00 52.66 112 LEU A N 1
ATOM 946 C CA . LEU A 1 112 ? 22.144 3.563 -28.493 1.00 52.66 112 LEU A CA 1
ATOM 947 C C . LEU A 1 112 ? 21.079 4.518 -29.033 1.00 52.66 112 LEU A C 1
ATOM 949 O O . LEU A 1 112 ? 20.355 5.155 -28.267 1.00 52.66 112 LEU A O 1
ATOM 953 N N . GLU A 1 113 ? 20.977 4.578 -30.359 1.00 54.56 113 GLU A N 1
ATOM 954 C CA . GLU A 1 113 ? 19.813 5.115 -31.057 1.00 54.56 113 GLU A CA 1
ATOM 955 C C . GLU A 1 113 ? 18.642 4.146 -30.852 1.00 54.56 113 GLU A C 1
ATOM 957 O O . GLU A 1 113 ? 18.685 2.987 -31.268 1.00 54.56 113 GLU A O 1
ATOM 962 N N . PHE A 1 114 ? 17.596 4.607 -30.167 1.00 55.56 114 PHE A N 1
ATOM 963 C CA . PHE A 1 114 ? 16.356 3.851 -30.026 1.00 55.56 114 PHE A CA 1
ATOM 964 C C . PHE A 1 114 ? 15.652 3.846 -31.385 1.00 55.56 114 PHE A C 1
ATOM 966 O O . PHE A 1 114 ? 15.137 4.871 -31.830 1.00 55.56 114 PHE A O 1
ATOM 973 N N . THR A 1 115 ? 15.665 2.715 -32.084 1.00 52.28 115 THR A N 1
ATOM 974 C CA . THR A 1 115 ? 15.028 2.601 -33.398 1.00 52.28 115 THR A CA 1
ATOM 975 C C . THR A 1 115 ? 13.589 2.129 -33.216 1.00 52.28 115 THR A C 1
ATOM 977 O O . THR A 1 115 ? 13.347 0.968 -32.916 1.00 52.28 115 THR A O 1
ATOM 980 N N . SER A 1 116 ? 12.606 3.014 -33.417 1.00 50.88 116 SER A N 1
ATOM 981 C CA . SER A 1 116 ? 11.234 2.569 -33.696 1.00 50.88 116 SER A CA 1
ATOM 982 C C . SER A 1 116 ? 10.829 2.922 -35.116 1.00 50.88 116 SER A C 1
ATOM 984 O O . SER A 1 116 ? 11.217 3.945 -35.684 1.00 50.88 116 SER A O 1
ATOM 986 N N . LYS A 1 117 ? 10.039 2.031 -35.707 1.00 47.88 117 LYS A N 1
ATOM 987 C CA . LYS A 1 117 ? 9.463 2.185 -37.038 1.00 47.88 117 LYS A CA 1
ATOM 988 C C . LYS A 1 117 ? 8.343 3.234 -36.999 1.00 47.88 117 LYS A C 1
ATOM 990 O O . LYS A 1 117 ? 7.178 2.878 -36.901 1.00 47.88 117 LYS A O 1
ATOM 995 N N . GLY A 1 118 ? 8.700 4.513 -37.109 1.00 50.59 118 GLY A N 1
ATOM 996 C CA . GLY A 1 118 ? 7.761 5.594 -37.444 1.00 50.59 118 GLY A CA 1
ATOM 997 C C . GLY A 1 118 ? 7.091 6.332 -36.279 1.00 50.59 118 GLY A C 1
ATOM 998 O O . GLY A 1 118 ? 6.314 7.247 -36.543 1.00 50.59 118 GLY A O 1
ATOM 999 N N . THR A 1 119 ? 7.412 6.009 -35.023 1.00 58.31 119 THR A N 1
ATOM 1000 C CA . THR A 1 119 ? 6.884 6.708 -33.838 1.00 58.31 119 THR A CA 1
ATOM 1001 C C . THR A 1 119 ? 7.950 7.642 -33.263 1.00 58.31 119 THR A C 1
ATOM 1003 O O . THR A 1 119 ? 9.101 7.248 -33.080 1.00 58.31 119 THR A O 1
ATOM 1006 N N . ILE A 1 120 ? 7.591 8.897 -32.968 1.00 62.12 120 ILE A N 1
ATOM 1007 C CA . ILE A 1 120 ? 8.486 9.810 -32.241 1.00 62.12 120 ILE A CA 1
ATOM 1008 C C . ILE A 1 120 ? 8.605 9.281 -30.813 1.00 62.12 120 ILE A C 1
ATOM 1010 O O . ILE A 1 120 ? 7.659 9.362 -30.031 1.00 62.12 120 ILE A O 1
ATOM 1014 N N . LEU A 1 121 ? 9.758 8.708 -30.491 1.00 68.50 121 LEU A N 1
ATOM 1015 C CA . LEU A 1 121 ? 10.035 8.171 -29.168 1.00 68.50 121 LEU A CA 1
ATOM 1016 C C . LEU A 1 121 ? 10.609 9.245 -28.244 1.00 68.50 121 LEU A C 1
ATOM 1018 O O . LEU A 1 121 ? 11.429 10.052 -28.695 1.00 68.50 121 LEU A O 1
ATOM 1022 N N . PRO A 1 122 ? 10.269 9.214 -26.943 1.00 74.88 122 PRO A N 1
ATOM 1023 C CA . PRO A 1 122 ? 11.035 9.942 -25.947 1.00 74.88 122 PRO A CA 1
ATOM 1024 C C . PRO A 1 122 ? 12.514 9.523 -26.011 1.00 74.88 122 PRO A C 1
ATOM 1026 O O . PRO A 1 122 ? 12.809 8.333 -26.174 1.00 74.88 122 PRO A O 1
ATOM 1029 N N . PRO A 1 123 ? 13.463 10.461 -25.874 1.00 80.81 123 PRO A N 1
ATOM 1030 C CA . PRO A 1 123 ? 14.875 10.119 -25.802 1.00 80.81 123 PRO A CA 1
ATOM 1031 C C . PRO A 1 123 ? 15.166 9.207 -24.601 1.00 80.81 123 PRO A C 1
ATOM 1033 O O . PRO A 1 123 ? 14.496 9.262 -23.571 1.00 80.81 123 PRO A O 1
ATOM 1036 N N . VAL A 1 124 ? 16.214 8.384 -24.715 1.00 82.88 124 VAL A N 1
ATOM 1037 C CA . VAL A 1 124 ? 16.569 7.352 -23.719 1.00 82.88 124 VAL A CA 1
ATOM 1038 C C . VAL A 1 124 ? 16.678 7.906 -22.300 1.00 82.88 124 VAL A C 1
ATOM 1040 O O . VAL A 1 124 ? 16.169 7.292 -21.367 1.00 82.88 124 VAL A O 1
ATOM 1043 N N . TRP A 1 125 ? 17.302 9.073 -22.126 1.00 83.81 125 TRP A N 1
ATOM 1044 C CA . TRP A 1 125 ? 17.442 9.704 -20.812 1.00 83.81 125 TRP A CA 1
ATOM 1045 C C . TRP A 1 125 ? 16.081 10.004 -20.167 1.00 83.81 125 TRP A C 1
ATOM 1047 O O . TRP A 1 125 ? 15.922 9.798 -18.968 1.00 83.81 125 TRP A O 1
ATOM 1057 N N . GLN A 1 126 ? 15.083 10.394 -20.966 1.00 87.81 126 GLN A N 1
ATOM 1058 C CA . GLN A 1 126 ? 13.733 10.665 -20.482 1.00 87.81 126 GLN A CA 1
ATOM 1059 C C . GLN A 1 126 ? 13.039 9.364 -20.071 1.00 87.81 126 GLN A C 1
ATOM 1061 O O . GLN A 1 126 ? 12.367 9.319 -19.050 1.00 87.81 126 GLN A O 1
ATOM 1066 N N . LEU A 1 127 ? 13.234 8.269 -20.810 1.00 89.81 127 LEU A N 1
ATOM 1067 C CA . LEU A 1 127 ? 12.697 6.962 -20.416 1.00 89.81 127 LEU A CA 1
ATOM 1068 C C . LEU A 1 127 ? 13.302 6.460 -19.096 1.00 89.81 127 LEU A C 1
ATOM 1070 O O . LEU A 1 127 ? 12.587 5.876 -18.283 1.00 89.81 127 LEU A O 1
ATOM 1074 N N . ILE A 1 128 ? 14.595 6.700 -18.856 1.00 91.19 128 ILE A N 1
ATOM 1075 C CA . ILE A 1 128 ? 15.238 6.386 -17.568 1.00 91.19 128 ILE A CA 1
ATOM 1076 C C . ILE A 1 128 ? 14.593 7.207 -16.449 1.00 91.19 128 ILE A C 1
ATOM 1078 O O . ILE A 1 128 ? 14.226 6.651 -15.417 1.00 91.19 128 ILE A O 1
ATOM 1082 N N . GLU A 1 129 ? 14.410 8.508 -16.667 1.00 91.69 129 GLU A N 1
ATOM 1083 C CA . GLU A 1 129 ? 13.783 9.408 -15.698 1.00 91.69 129 GLU A CA 1
ATOM 1084 C C . GLU A 1 129 ? 12.341 8.988 -15.366 1.00 91.69 129 GLU A C 1
ATOM 1086 O O . GLU A 1 129 ? 11.977 8.895 -14.197 1.00 91.69 129 GLU A O 1
ATOM 1091 N N . LEU A 1 130 ? 11.527 8.644 -16.369 1.00 94.44 130 LEU A N 1
ATOM 1092 C CA . LEU A 1 130 ? 10.154 8.165 -16.155 1.00 94.44 130 LEU A CA 1
ATOM 1093 C C . LEU A 1 130 ? 10.116 6.846 -15.355 1.00 94.44 130 LEU A C 1
ATOM 1095 O O . LEU A 1 130 ? 9.229 6.651 -14.514 1.00 94.44 130 LEU A O 1
ATOM 1099 N N . ALA A 1 131 ? 11.073 5.940 -15.585 1.00 95.25 131 ALA A N 1
ATOM 1100 C CA . ALA A 1 131 ? 11.197 4.699 -14.819 1.00 95.25 131 ALA A CA 1
ATOM 1101 C C . ALA A 1 131 ? 11.613 4.960 -13.359 1.00 95.25 131 ALA A C 1
ATOM 1103 O O . ALA A 1 131 ? 11.044 4.379 -12.434 1.00 95.25 131 ALA A O 1
ATOM 1104 N N . GLU A 1 132 ? 12.552 5.877 -13.133 1.00 95.25 132 GLU A N 1
ATOM 1105 C CA . GLU A 1 132 ? 12.982 6.274 -11.790 1.00 95.25 132 GLU A CA 1
ATOM 1106 C C . GLU A 1 132 ? 11.838 6.962 -11.025 1.00 95.25 132 GLU A C 1
ATOM 1108 O O . GLU A 1 132 ? 11.555 6.607 -9.878 1.00 95.25 132 GLU A O 1
ATOM 1113 N N . ASN A 1 133 ? 11.112 7.875 -11.678 1.00 95.38 133 ASN A N 1
ATOM 1114 C CA . ASN A 1 133 ? 9.985 8.602 -11.090 1.00 95.38 133 ASN A CA 1
ATOM 1115 C C . ASN A 1 133 ? 8.848 7.660 -10.679 1.00 95.38 133 ASN A C 1
ATOM 1117 O O . ASN A 1 133 ? 8.356 7.736 -9.552 1.00 95.38 133 ASN A O 1
ATOM 1121 N N . SER A 1 134 ? 8.459 6.726 -11.553 1.00 96.25 134 SER A N 1
ATOM 1122 C CA . SER A 1 134 ? 7.418 5.743 -11.219 1.00 96.25 134 SER A CA 1
ATOM 1123 C C . SER A 1 134 ? 7.849 4.793 -10.097 1.00 96.25 134 SER A C 1
ATOM 1125 O O . SER A 1 134 ? 7.062 4.544 -9.182 1.00 96.25 134 SER A O 1
ATOM 1127 N N . LYS A 1 135 ? 9.103 4.320 -10.092 1.00 96.50 135 LYS A N 1
ATOM 1128 C CA . LYS A 1 135 ? 9.660 3.527 -8.981 1.00 96.50 135 LYS A CA 1
ATOM 1129 C C . LYS A 1 135 ? 9.611 4.300 -7.657 1.00 96.50 135 LYS A C 1
ATOM 1131 O O . LYS A 1 135 ? 9.141 3.761 -6.654 1.00 96.50 135 LYS A O 1
ATOM 1136 N N . ASN A 1 136 ? 10.087 5.544 -7.647 1.00 95.94 136 ASN A N 1
ATOM 1137 C CA . ASN A 1 136 ? 10.165 6.369 -6.439 1.00 95.94 136 ASN A CA 1
ATOM 1138 C C . ASN A 1 136 ? 8.786 6.717 -5.884 1.00 95.94 136 ASN A C 1
ATOM 1140 O O . ASN A 1 136 ? 8.596 6.667 -4.670 1.00 95.94 136 ASN A O 1
ATOM 1144 N N . TYR A 1 137 ? 7.816 6.995 -6.756 1.00 95.62 137 TYR A N 1
ATOM 1145 C CA . TYR A 1 137 ? 6.433 7.226 -6.352 1.00 95.62 137 TYR A CA 1
ATOM 1146 C C . TYR A 1 137 ? 5.877 6.044 -5.544 1.00 95.62 137 TYR A C 1
ATOM 1148 O O . TYR A 1 137 ? 5.456 6.216 -4.400 1.00 95.62 137 TYR A O 1
ATOM 1156 N N . TYR A 1 138 ? 5.946 4.826 -6.090 1.00 96.12 138 TYR A N 1
ATOM 1157 C CA . TYR A 1 138 ? 5.417 3.642 -5.408 1.00 96.12 138 TYR A CA 1
ATOM 1158 C C . TYR A 1 138 ? 6.230 3.248 -4.168 1.00 96.12 138 TYR A C 1
ATOM 1160 O O . TYR A 1 138 ? 5.664 2.760 -3.183 1.00 96.12 138 TYR A O 1
ATOM 1168 N N . ALA A 1 139 ? 7.540 3.508 -4.163 1.00 96.00 139 ALA A N 1
ATOM 1169 C CA . ALA A 1 139 ? 8.374 3.363 -2.972 1.00 96.00 139 ALA A CA 1
ATOM 1170 C C . ALA A 1 139 ? 7.901 4.283 -1.837 1.00 96.00 139 ALA A C 1
ATOM 1172 O O . ALA A 1 139 ? 7.690 3.818 -0.716 1.00 96.00 139 ALA A O 1
ATOM 1173 N N . ALA A 1 140 ? 7.685 5.565 -2.140 1.00 95.31 140 ALA A N 1
ATOM 1174 C CA . ALA A 1 140 ? 7.226 6.556 -1.176 1.00 95.31 140 ALA A CA 1
ATOM 1175 C C . ALA A 1 140 ? 5.821 6.228 -0.654 1.00 95.31 140 ALA A C 1
ATOM 1177 O O . ALA A 1 140 ? 5.616 6.206 0.559 1.00 95.31 140 ALA A O 1
ATOM 1178 N N . SER A 1 141 ? 4.879 5.890 -1.541 1.00 94.88 141 SER A N 1
ATOM 1179 C CA . SER A 1 141 ? 3.517 5.502 -1.150 1.00 94.88 141 SER A CA 1
ATOM 1180 C C . SER A 1 141 ? 3.495 4.276 -0.232 1.00 94.88 141 SER A C 1
ATOM 1182 O O . SER A 1 141 ? 2.759 4.243 0.753 1.00 94.88 141 SER A O 1
ATOM 1184 N N . TYR A 1 142 ? 4.317 3.264 -0.519 1.00 96.06 142 TYR A N 1
ATOM 1185 C CA . TYR A 1 142 ? 4.438 2.096 0.354 1.00 96.06 142 TYR A CA 1
ATOM 1186 C C . TYR A 1 142 ? 5.035 2.454 1.714 1.00 96.06 142 TYR A C 1
ATOM 1188 O O . TYR A 1 142 ? 4.504 2.037 2.740 1.00 96.06 142 TYR A O 1
ATOM 1196 N N . PHE A 1 143 ? 6.115 3.236 1.726 1.00 95.44 143 PHE A N 1
ATOM 1197 C CA . PHE A 1 143 ? 6.783 3.626 2.961 1.00 95.44 143 PHE A CA 1
ATOM 1198 C C . PHE A 1 143 ? 5.853 4.432 3.878 1.00 95.44 143 PHE A C 1
ATOM 1200 O O . PHE A 1 143 ? 5.782 4.160 5.074 1.00 95.44 143 PHE A O 1
ATOM 1207 N N . GLN A 1 144 ? 5.077 5.366 3.320 1.00 94.00 144 GLN A N 1
ATOM 1208 C CA . GLN A 1 144 ? 4.051 6.102 4.065 1.00 94.00 144 GLN A CA 1
ATOM 1209 C C . GLN A 1 144 ? 3.037 5.153 4.717 1.00 94.00 144 GLN A C 1
ATOM 1211 O O . GLN A 1 144 ? 2.752 5.274 5.909 1.00 94.00 144 GLN A O 1
ATOM 1216 N N . LEU A 1 145 ? 2.531 4.169 3.965 1.00 94.38 145 LEU A N 1
ATOM 1217 C CA . LEU A 1 145 ? 1.605 3.169 4.499 1.00 94.38 145 LEU A CA 1
ATOM 1218 C C . LEU A 1 145 ? 2.240 2.332 5.615 1.00 94.38 145 LEU A C 1
ATOM 1220 O O . LEU A 1 145 ? 1.594 2.069 6.629 1.00 94.38 145 LEU A O 1
ATOM 1224 N N . GLU A 1 146 ? 3.488 1.905 5.434 1.00 94.75 146 GLU A N 1
ATOM 1225 C CA . GLU A 1 146 ? 4.222 1.124 6.426 1.00 94.75 146 GLU A CA 1
ATOM 1226 C C . GLU A 1 146 ? 4.392 1.891 7.738 1.00 94.75 146 GLU A C 1
ATOM 1228 O O . GLU A 1 146 ? 4.084 1.357 8.805 1.00 94.75 146 GLU A O 1
ATOM 1233 N N . VAL A 1 147 ? 4.802 3.157 7.665 1.00 94.44 147 VAL A N 1
ATOM 1234 C CA . VAL A 1 147 ? 4.939 4.024 8.841 1.00 94.44 147 VAL A CA 1
ATOM 1235 C C . VAL A 1 147 ? 3.595 4.216 9.544 1.00 94.44 147 VAL A C 1
ATOM 1237 O O . VAL A 1 147 ? 3.526 4.075 10.770 1.00 94.44 147 VAL A O 1
ATOM 1240 N N . ALA A 1 148 ? 2.524 4.471 8.788 1.00 93.06 148 ALA A N 1
ATOM 1241 C CA . ALA A 1 148 ? 1.193 4.676 9.349 1.00 93.06 148 ALA A CA 1
ATOM 1242 C C . ALA A 1 148 ? 0.683 3.413 10.069 1.00 93.06 148 ALA A C 1
ATOM 1244 O O . ALA A 1 148 ? 0.207 3.484 11.202 1.00 93.06 148 ALA A O 1
ATOM 1245 N N . LEU A 1 149 ? 0.830 2.233 9.454 1.00 92.12 149 LEU A N 1
ATOM 1246 C CA . LEU A 1 149 ? 0.401 0.962 10.050 1.00 92.12 149 LEU A CA 1
ATOM 1247 C C . LEU A 1 149 ? 1.257 0.542 11.254 1.00 92.12 149 LEU A C 1
ATOM 1249 O O . LEU A 1 149 ? 0.724 -0.046 12.196 1.00 92.12 149 LEU A O 1
ATOM 1253 N N . CYS A 1 150 ? 2.559 0.836 11.253 1.00 91.12 150 CYS A N 1
ATOM 1254 C CA . CYS A 1 150 ? 3.443 0.572 12.393 1.00 91.12 150 CYS A CA 1
ATOM 1255 C C . CYS A 1 150 ? 3.157 1.499 13.584 1.00 91.12 150 CYS A C 1
ATOM 1257 O O . CYS A 1 150 ? 3.283 1.078 14.733 1.00 91.12 150 CYS A O 1
ATOM 1259 N N . SER A 1 151 ? 2.744 2.738 13.313 1.00 89.94 151 SER A N 1
ATOM 1260 C CA . SER A 1 151 ? 2.409 3.741 14.334 1.00 89.94 151 SER A CA 1
ATOM 1261 C C . SER A 1 151 ? 0.989 3.599 14.890 1.00 89.94 151 SER A C 1
ATOM 1263 O O . SER A 1 151 ? 0.636 4.268 15.863 1.00 89.94 151 SER A O 1
ATOM 1265 N N . LEU A 1 152 ? 0.171 2.728 14.293 1.00 89.19 152 LEU A N 1
ATOM 1266 C CA . LEU A 1 152 ? -1.242 2.582 14.612 1.00 89.19 152 LEU A CA 1
ATOM 1267 C C . LEU A 1 152 ? -1.464 2.107 16.052 1.00 89.19 152 LEU A C 1
ATOM 1269 O O . LEU A 1 152 ? -1.177 0.964 16.413 1.00 89.19 152 LEU A O 1
ATOM 1273 N N . LYS A 1 153 ? -2.077 2.975 16.857 1.00 88.31 153 LYS A N 1
ATOM 1274 C CA . LYS A 1 153 ? -2.560 2.670 18.203 1.00 88.31 153 LYS A CA 1
ATOM 1275 C C . LYS A 1 153 ? -4.071 2.828 18.205 1.00 88.31 153 LYS A C 1
ATOM 1277 O O . LYS A 1 153 ? -4.576 3.941 18.176 1.00 88.31 153 LYS A O 1
ATOM 1282 N N . TYR A 1 154 ? -4.812 1.724 18.277 1.00 85.25 154 TYR A N 1
ATOM 1283 C CA . TYR A 1 154 ? -6.278 1.752 18.179 1.00 85.25 154 TYR A CA 1
ATOM 1284 C C . TYR A 1 154 ? -6.960 2.599 19.277 1.00 85.25 154 TYR A C 1
ATOM 1286 O O . TYR A 1 154 ? -8.074 3.086 19.087 1.00 85.25 154 TYR A O 1
ATOM 1294 N N . GLU A 1 155 ? -6.296 2.812 20.417 1.00 85.56 155 GLU A N 1
ATOM 1295 C CA . GLU A 1 155 ? -6.776 3.707 21.477 1.00 85.56 155 GLU A CA 1
ATOM 1296 C C . GLU A 1 155 ? -6.656 5.195 21.096 1.00 85.56 155 GLU A C 1
ATOM 1298 O O . GLU A 1 155 ? -7.481 6.012 21.518 1.00 85.56 155 GLU A O 1
ATOM 1303 N N . ASP A 1 156 ? -5.680 5.539 20.252 1.00 88.19 156 ASP A N 1
ATOM 1304 C CA . ASP A 1 156 ? -5.399 6.896 19.794 1.00 88.19 156 ASP A CA 1
ATOM 1305 C C . ASP A 1 156 ? -6.085 7.184 18.453 1.00 88.19 156 ASP A C 1
ATOM 1307 O O . ASP A 1 156 ? -5.722 6.669 17.395 1.00 88.19 156 ASP A O 1
ATOM 1311 N N . GLN A 1 157 ? -7.071 8.081 18.492 1.00 85.19 157 GLN A N 1
ATOM 1312 C CA . GLN A 1 157 ? -7.832 8.479 17.312 1.00 85.19 157 GLN A CA 1
ATOM 1313 C C . GLN A 1 157 ? -6.981 9.114 16.213 1.00 85.19 157 GLN A C 1
ATOM 1315 O O . GLN A 1 157 ? -7.332 8.972 15.043 1.00 85.19 157 GLN A O 1
ATOM 1320 N N . LEU A 1 158 ? -5.912 9.823 16.578 1.00 89.19 158 LEU A N 1
ATOM 1321 C CA . LEU A 1 158 ? -5.084 10.535 15.611 1.00 89.19 158 LEU A CA 1
ATOM 1322 C C . LEU A 1 158 ? -4.365 9.543 14.700 1.00 89.19 158 LEU A C 1
ATOM 1324 O O . LEU A 1 158 ? -4.435 9.687 13.484 1.00 89.19 158 LEU A O 1
ATOM 1328 N N . THR A 1 159 ? -3.805 8.474 15.271 1.00 90.62 159 THR A N 1
ATOM 1329 C CA . THR A 1 159 ? -3.130 7.422 14.491 1.00 90.62 159 THR A CA 1
ATOM 1330 C C . THR A 1 159 ? -4.092 6.670 13.562 1.00 90.62 159 THR A C 1
ATOM 1332 O O . THR A 1 159 ? -3.732 6.298 12.449 1.00 90.62 159 THR A O 1
ATOM 1335 N N . VAL A 1 160 ? -5.358 6.498 13.969 1.00 89.25 160 VAL A N 1
ATOM 1336 C CA . VAL A 1 160 ? -6.398 5.894 13.116 1.00 89.25 160 VAL A CA 1
ATOM 1337 C C . VAL A 1 160 ? -6.732 6.789 11.920 1.00 89.25 160 VAL A C 1
ATOM 1339 O O . VAL A 1 160 ? -6.891 6.294 10.804 1.00 89.25 160 VAL A O 1
ATOM 1342 N N . ILE A 1 161 ? -6.838 8.101 12.149 1.00 90.69 161 ILE A N 1
ATOM 1343 C CA . ILE A 1 161 ? -7.083 9.090 11.091 1.00 90.69 161 ILE A CA 1
ATOM 1344 C C . ILE A 1 161 ? -5.879 9.169 10.144 1.00 90.69 161 ILE A C 1
ATOM 1346 O O . ILE A 1 161 ? -6.063 9.270 8.936 1.00 90.69 161 ILE A O 1
ATOM 1350 N N . GLU A 1 162 ? -4.657 9.084 10.667 1.00 91.94 162 GLU A N 1
ATOM 1351 C CA . GLU A 1 162 ? -3.429 9.079 9.869 1.00 91.94 162 GLU A CA 1
ATOM 1352 C C . GLU A 1 162 ? -3.376 7.888 8.904 1.00 91.94 162 GLU A C 1
ATOM 1354 O O . GLU A 1 162 ? -3.138 8.073 7.709 1.00 91.94 162 GLU A O 1
ATOM 1359 N N . VAL A 1 163 ? -3.690 6.679 9.384 1.00 91.56 163 VAL A N 1
ATOM 1360 C CA . VAL A 1 163 ? -3.799 5.484 8.528 1.00 91.56 163 VAL A CA 1
ATOM 1361 C C . VAL A 1 163 ? -4.876 5.660 7.460 1.00 91.56 163 VAL A C 1
ATOM 1363 O O . VAL A 1 163 ? -4.648 5.328 6.297 1.00 91.56 163 VAL A O 1
ATOM 1366 N N . GLU A 1 164 ? -6.039 6.203 7.820 1.00 91.81 164 GLU A N 1
ATOM 1367 C CA . GLU A 1 164 ? -7.113 6.464 6.859 1.00 91.81 164 GLU A CA 1
ATOM 1368 C C . GLU A 1 164 ? -6.688 7.4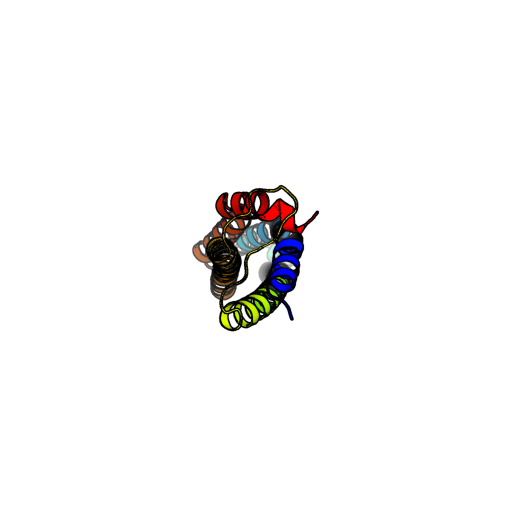52 5.772 1.00 91.81 164 GLU A C 1
ATOM 1370 O O . GLU A 1 164 ? -6.858 7.167 4.586 1.00 91.81 164 GLU A O 1
ATOM 1375 N N . ASN A 1 165 ? -6.113 8.587 6.165 1.00 93.31 165 ASN A N 1
ATOM 1376 C CA . ASN A 1 165 ? -5.647 9.608 5.235 1.00 93.31 165 ASN A CA 1
ATOM 1377 C C . ASN A 1 165 ? -4.569 9.054 4.306 1.00 93.31 165 ASN A C 1
ATOM 1379 O O . ASN A 1 165 ? -4.650 9.265 3.099 1.00 93.31 165 ASN A O 1
ATOM 1383 N N . THR A 1 166 ? -3.632 8.276 4.850 1.00 93.12 166 THR A N 1
ATOM 1384 C CA . THR A 1 166 ? -2.575 7.626 4.070 1.00 93.12 166 THR A CA 1
ATOM 1385 C C . THR A 1 166 ? -3.169 6.672 3.037 1.00 93.12 166 THR A C 1
ATOM 1387 O O . THR A 1 166 ? -2.853 6.776 1.857 1.00 93.12 166 THR A O 1
ATOM 1390 N N . ILE A 1 167 ? -4.092 5.786 3.439 1.00 91.38 167 ILE A N 1
ATOM 1391 C CA . ILE A 1 167 ? -4.767 4.852 2.520 1.00 91.38 167 ILE A CA 1
ATOM 1392 C C . ILE A 1 167 ? -5.545 5.610 1.432 1.00 91.38 167 ILE A C 1
ATOM 1394 O O . ILE A 1 167 ? -5.517 5.224 0.262 1.00 91.38 167 ILE A O 1
ATOM 1398 N N . LEU A 1 168 ? -6.228 6.700 1.791 1.00 91.25 168 LEU A N 1
ATOM 1399 C CA . LEU A 1 168 ? -6.942 7.545 0.834 1.00 91.25 168 LEU A CA 1
ATOM 1400 C C . LEU A 1 168 ? -5.992 8.236 -0.147 1.00 91.25 168 LEU A C 1
ATOM 1402 O O . LEU A 1 168 ? -6.316 8.333 -1.330 1.00 91.25 168 LEU A O 1
ATOM 1406 N N . GLU A 1 169 ? -4.838 8.702 0.314 1.00 91.31 169 GLU A N 1
ATOM 1407 C CA . GLU A 1 169 ? -3.824 9.339 -0.520 1.00 91.31 169 GLU A CA 1
ATOM 1408 C C . GLU A 1 169 ? -3.237 8.348 -1.528 1.00 91.31 169 GLU A C 1
ATOM 1410 O O . GLU A 1 169 ? -3.326 8.589 -2.731 1.00 91.31 169 GLU A O 1
ATOM 1415 N N . ILE A 1 170 ? -2.776 7.178 -1.074 1.00 91.75 170 ILE A N 1
ATOM 1416 C CA . ILE A 1 170 ? -2.190 6.155 -1.959 1.00 91.75 170 ILE A CA 1
ATOM 1417 C C . ILE A 1 170 ? -3.214 5.495 -2.897 1.00 91.75 170 ILE A C 1
ATOM 1419 O O . ILE A 1 170 ? -2.831 4.817 -3.852 1.00 91.75 170 ILE A O 1
ATOM 1423 N N . SER A 1 171 ? -4.516 5.656 -2.627 1.00 87.56 171 SER A N 1
ATOM 1424 C CA . SER A 1 171 ? -5.589 5.199 -3.520 1.00 87.56 171 SER A CA 1
ATOM 1425 C C . SER A 1 171 ? -5.778 6.105 -4.736 1.00 87.56 171 SER A C 1
ATOM 1427 O O . SER A 1 171 ? -6.335 5.683 -5.753 1.00 87.56 171 SER A O 1
ATOM 1429 N N . LYS A 1 172 ? -5.328 7.360 -4.645 1.00 85.50 172 LYS A N 1
ATOM 1430 C CA . LYS A 1 172 ? -5.401 8.316 -5.742 1.00 85.50 172 LYS A CA 1
ATOM 1431 C C . LYS A 1 172 ? -4.185 8.100 -6.626 1.00 85.50 172 LYS A C 1
ATOM 1433 O O . LYS A 1 172 ? -3.077 8.495 -6.283 1.00 85.50 172 LYS A O 1
ATOM 1438 N N . THR A 1 173 ? -4.395 7.503 -7.795 1.00 76.19 173 THR A N 1
ATOM 1439 C CA . THR A 1 173 ? -3.336 7.446 -8.806 1.00 76.19 173 THR A CA 1
ATOM 1440 C C . THR A 1 173 ? -2.944 8.868 -9.204 1.00 76.19 173 THR A C 1
ATOM 1442 O O . THR A 1 173 ? -3.775 9.608 -9.744 1.00 76.19 173 THR A O 1
ATOM 1445 N N . ASN A 1 174 ? -1.686 9.228 -8.940 1.00 84.25 174 ASN A N 1
ATOM 1446 C CA . ASN A 1 174 ? -1.108 10.514 -9.318 1.00 84.25 174 ASN A CA 1
ATOM 1447 C C . ASN A 1 174 ? -1.201 10.713 -10.845 1.00 84.25 174 ASN A C 1
ATOM 1449 O O . ASN A 1 174 ? -1.071 9.760 -11.618 1.00 84.25 174 ASN A O 1
ATOM 1453 N N . ASN A 1 175 ? -1.459 11.948 -11.278 1.00 88.12 175 ASN A N 1
ATOM 1454 C CA . ASN A 1 175 ? -1.499 12.309 -12.693 1.00 88.12 175 ASN A CA 1
ATOM 1455 C C . ASN A 1 175 ? -0.160 12.025 -13.383 1.00 88.12 175 ASN A C 1
ATOM 1457 O O . ASN A 1 175 ? -0.172 11.498 -14.486 1.00 88.12 175 ASN A O 1
ATOM 1461 N N . GLU A 1 176 ? 0.966 12.203 -12.689 1.00 89.12 176 GLU A N 1
ATOM 1462 C CA . GLU A 1 176 ? 2.298 11.883 -13.223 1.00 89.12 176 GLU A CA 1
ATOM 1463 C C . GLU A 1 176 ? 2.426 10.410 -13.641 1.00 89.12 176 GLU A C 1
ATOM 1465 O O . GLU A 1 176 ? 2.996 10.100 -14.683 1.00 89.12 176 GLU A O 1
ATOM 1470 N N . ILE A 1 177 ? 1.837 9.479 -12.880 1.00 93.75 177 ILE A N 1
ATOM 1471 C CA . ILE A 1 177 ? 1.828 8.054 -13.246 1.00 93.75 177 ILE A CA 1
ATOM 1472 C C . ILE A 1 177 ? 0.965 7.811 -14.485 1.00 93.75 177 ILE A C 1
ATOM 1474 O O . ILE A 1 177 ? 1.324 6.995 -15.333 1.00 93.75 177 ILE A O 1
ATOM 1478 N N . LYS A 1 178 ? -0.163 8.516 -14.620 1.00 92.81 178 LYS A N 1
ATOM 1479 C CA . LYS A 1 178 ? -1.004 8.420 -15.824 1.00 92.81 178 LYS A CA 1
ATOM 1480 C C . LYS A 1 178 ? -0.260 8.943 -17.051 1.00 92.81 178 LYS A C 1
ATOM 1482 O O . LYS A 1 178 ? -0.325 8.304 -18.098 1.00 92.81 178 LYS A O 1
ATOM 1487 N N . ASP A 1 179 ? 0.479 10.036 -16.899 1.00 92.00 179 ASP A N 1
ATOM 1488 C CA . ASP A 1 179 ? 1.283 10.628 -17.966 1.00 92.00 179 ASP A CA 1
ATOM 1489 C C . ASP A 1 179 ? 2.434 9.697 -18.364 1.00 92.00 179 ASP A C 1
ATOM 1491 O O . ASP A 1 179 ? 2.616 9.426 -19.550 1.00 92.00 179 ASP A O 1
ATOM 1495 N N . ILE A 1 180 ? 3.140 9.103 -17.392 1.00 93.44 180 ILE A N 1
ATOM 1496 C CA . ILE A 1 180 ? 4.165 8.075 -17.645 1.00 93.44 180 ILE A CA 1
ATOM 1497 C C . ILE A 1 180 ? 3.567 6.910 -18.437 1.00 93.44 180 ILE A C 1
ATOM 1499 O O . ILE A 1 180 ? 4.141 6.489 -19.441 1.00 93.44 180 ILE A O 1
ATOM 1503 N N . LEU A 1 181 ? 2.406 6.394 -18.026 1.00 92.81 181 LEU A N 1
ATOM 1504 C CA . LEU A 1 181 ? 1.733 5.308 -18.740 1.00 92.81 181 LEU A CA 1
ATOM 1505 C C . LEU A 1 181 ? 1.367 5.712 -20.174 1.00 92.81 181 LEU A C 1
ATOM 1507 O O . LEU A 1 181 ? 1.555 4.912 -21.087 1.00 92.81 181 LEU A O 1
ATOM 1511 N N . ALA A 1 182 ? 0.867 6.927 -20.396 1.00 90.81 182 ALA A N 1
ATOM 1512 C CA . ALA A 1 182 ? 0.530 7.410 -21.733 1.00 90.81 182 ALA A CA 1
ATOM 1513 C C . ALA A 1 182 ? 1.776 7.538 -22.627 1.00 90.81 182 ALA A C 1
ATOM 1515 O O . ALA A 1 182 ? 1.791 7.017 -23.741 1.00 90.81 182 ALA A O 1
ATOM 1516 N N . LEU A 1 183 ? 2.844 8.153 -22.114 1.00 89.31 183 LEU A N 1
ATOM 1517 C CA . LEU A 1 183 ? 4.099 8.373 -22.841 1.00 89.31 183 LEU A CA 1
ATOM 1518 C C . LEU A 1 183 ? 4.845 7.075 -23.168 1.00 89.31 183 LEU A C 1
ATOM 1520 O O . LEU A 1 183 ? 5.611 7.031 -24.124 1.00 89.31 183 LEU A O 1
ATOM 1524 N N . THR A 1 184 ? 4.615 6.015 -22.395 1.00 89.94 184 THR A N 1
ATOM 1525 C CA . THR A 1 184 ? 5.284 4.711 -22.545 1.00 89.94 184 THR A CA 1
ATOM 1526 C C . THR A 1 184 ? 4.379 3.657 -23.185 1.00 89.94 184 THR A C 1
ATOM 1528 O O . THR A 1 184 ? 4.659 2.459 -23.134 1.00 89.94 184 THR A O 1
ATOM 1531 N N . ALA A 1 185 ? 3.276 4.083 -23.811 1.00 87.69 185 ALA A N 1
ATOM 1532 C CA . ALA A 1 185 ? 2.342 3.189 -24.489 1.00 87.69 185 ALA A CA 1
ATOM 1533 C C . ALA A 1 185 ? 2.972 2.376 -25.621 1.00 87.69 185 ALA A C 1
ATOM 1535 O O . ALA A 1 185 ? 2.655 1.198 -25.745 1.00 87.69 185 ALA A O 1
ATOM 1536 N N . PHE A 1 186 ? 3.926 2.958 -26.345 1.00 83.00 186 PHE A N 1
ATOM 1537 C CA . PHE A 1 186 ? 4.631 2.304 -27.447 1.00 83.00 186 PHE A CA 1
ATOM 1538 C C . PHE A 1 186 ? 5.404 1.038 -27.034 1.00 83.00 186 PHE A C 1
ATOM 1540 O O . PHE A 1 186 ? 5.668 0.193 -27.876 1.00 83.00 186 PHE A O 1
ATOM 1547 N N . CYS A 1 187 ? 5.768 0.869 -25.754 1.00 80.62 187 CYS A N 1
ATOM 1548 C CA . CYS A 1 187 ? 6.454 -0.345 -25.285 1.00 80.62 187 CYS A CA 1
ATOM 1549 C C . CYS A 1 187 ? 5.566 -1.603 -25.355 1.00 80.62 187 CYS A C 1
ATOM 1551 O O . CYS A 1 187 ? 6.081 -2.715 -25.221 1.00 80.62 187 CYS A O 1
ATOM 1553 N N . ARG A 1 188 ? 4.248 -1.412 -25.519 1.00 72.38 188 ARG A N 1
ATOM 1554 C CA . ARG A 1 188 ? 3.199 -2.440 -25.459 1.00 72.38 188 ARG A CA 1
ATOM 1555 C C . ARG A 1 188 ? 2.677 -2.881 -26.832 1.00 72.38 188 ARG A C 1
ATOM 1557 O O . ARG A 1 188 ? 1.814 -3.758 -26.862 1.00 72.38 188 ARG A O 1
ATOM 1564 N N . GLU A 1 189 ? 3.134 -2.248 -27.910 1.00 59.19 189 GLU A N 1
ATOM 1565 C CA . GLU A 1 189 ? 2.800 -2.594 -29.304 1.00 59.19 189 GLU A CA 1
ATOM 1566 C C . GLU A 1 189 ? 3.691 -3.729 -29.826 1.00 59.19 189 GLU A C 1
ATOM 1568 O O . GLU A 1 189 ? 3.150 -4.614 -30.528 1.00 59.19 189 GLU A O 1
#